Protein AF-A0A7Y7TQP8-F1 (afdb_monomer_lite)

pLDDT: mean 88.38, std 12.37, range [46.59, 98.69]

Sequence (215 aa):
MKIILKTTIILLFQLLSYQSFSQDKTTITTLDSSDVFYIGVDNPINVFVPYVDIKKVKIIVTGGTATPISYGKFNIIVSDGTEVIIKVTAKINGLDQGKGTFKFKIRKLPEPTATIKGKSGKDIVLTKTELLNTEGLNVAPINYNYTISSFTFSYTVSGAVKKVKNTGNKFNLNVIEAMNKLKAGQKVTFENIKAVGAKNTIKLLSPLVVKIVEK

Foldseek 3Di:
DVVVVVVVVVVVVVVVVVVVPPPQAKDKDWDPDRFEDAAPDWTKIAIDGPPADLVQKDKDKDQWDWDDPDRRIITTHHHDDFKMKIWIWGQDPNDIDTRDIGMHTYDYDDDKAKDWPNDGDAEAEDALVSNLPTFFIDIPPPVFAKWWQWWWKWWDDPNDIDIDIDGTGGDDPVNSVVSVRDDAQTKMKTAQTWIATPPRDIDGHDMYIYHHHHD

Structure (mmCIF, N/CA/C/O backbone):
data_AF-A0A7Y7TQP8-F1
#
_entry.id   AF-A0A7Y7TQP8-F1
#
loop_
_atom_site.group_PDB
_atom_site.id
_atom_site.type_symbol
_atom_site.label_atom_id
_atom_site.label_alt_id
_atom_site.label_comp_id
_atom_site.label_asym_id
_atom_site.label_entity_id
_atom_site.label_seq_id
_atom_site.pdbx_PDB_ins_code
_atom_site.Cartn_x
_atom_site.Cartn_y
_atom_site.Cartn_z
_atom_site.occupancy
_atom_site.B_iso_or_equiv
_atom_site.auth_seq_id
_atom_site.auth_comp_id
_atom_site.auth_asym_id
_atom_site.auth_atom_id
_atom_site.pdbx_PDB_model_num
ATOM 1 N N . MET A 1 1 ? 65.702 -19.979 -26.394 1.00 57.06 1 MET A N 1
ATOM 2 C CA . MET A 1 1 ? 64.638 -19.350 -27.216 1.00 57.06 1 MET A CA 1
ATOM 3 C C . MET A 1 1 ? 63.261 -20.018 -27.072 1.00 57.06 1 MET A C 1
ATOM 5 O O . MET A 1 1 ? 62.302 -19.311 -26.808 1.00 57.06 1 MET A O 1
ATOM 9 N N . LYS A 1 2 ? 63.135 -21.356 -27.155 1.00 55.62 2 LYS A N 1
ATOM 10 C CA . LYS A 1 2 ? 61.832 -22.064 -27.054 1.00 55.62 2 LYS A CA 1
ATOM 11 C C . LYS A 1 2 ? 61.084 -21.916 -25.712 1.00 55.62 2 LYS A C 1
ATOM 13 O O . LYS A 1 2 ? 59.861 -21.963 -25.707 1.00 55.62 2 LYS A O 1
ATOM 18 N N . ILE A 1 3 ? 61.793 -21.727 -24.595 1.00 58.34 3 ILE A N 1
ATOM 19 C CA . ILE A 1 3 ? 61.182 -21.590 -23.256 1.00 58.34 3 ILE A CA 1
ATOM 20 C C . ILE A 1 3 ? 60.494 -20.228 -23.097 1.00 58.34 3 ILE A C 1
ATOM 22 O O . ILE A 1 3 ? 59.344 -20.180 -22.685 1.00 58.34 3 ILE A O 1
ATOM 26 N N . ILE A 1 4 ? 61.150 -19.144 -23.526 1.00 63.25 4 ILE A N 1
ATOM 27 C CA . ILE A 1 4 ? 60.623 -17.772 -23.431 1.00 63.25 4 ILE A CA 1
ATOM 28 C C . ILE A 1 4 ? 59.324 -17.630 -24.241 1.00 63.25 4 ILE A C 1
ATOM 30 O O . ILE A 1 4 ? 58.355 -17.063 -23.753 1.00 63.25 4 ILE A O 1
ATOM 34 N N . LEU A 1 5 ? 59.258 -18.237 -25.432 1.00 59.66 5 LEU A N 1
ATOM 35 C CA . LEU A 1 5 ? 58.053 -18.222 -26.269 1.00 59.66 5 LEU A CA 1
ATOM 36 C C . LEU A 1 5 ? 56.857 -18.925 -25.597 1.00 59.66 5 LEU A C 1
ATOM 38 O O . LEU A 1 5 ? 55.723 -18.468 -25.715 1.00 59.66 5 LEU A O 1
ATOM 42 N N . LYS A 1 6 ? 57.107 -20.015 -24.860 1.00 59.28 6 LYS A N 1
ATOM 43 C CA . LYS A 1 6 ? 56.064 -20.789 -24.170 1.00 59.28 6 LYS A CA 1
ATOM 44 C C . LYS A 1 6 ? 55.478 -20.017 -22.984 1.00 59.28 6 LYS A C 1
ATOM 46 O O . LYS A 1 6 ? 54.264 -20.020 -22.804 1.00 59.28 6 LYS A O 1
ATOM 51 N N . THR A 1 7 ? 56.318 -19.323 -22.216 1.00 63.94 7 THR A N 1
ATOM 52 C CA . THR A 1 7 ? 55.876 -18.531 -21.058 1.00 63.94 7 THR A CA 1
ATOM 53 C C . THR A 1 7 ? 55.074 -17.301 -21.485 1.00 63.94 7 THR A C 1
ATOM 55 O O . THR A 1 7 ? 54.046 -17.009 -20.878 1.00 63.94 7 THR A O 1
ATOM 58 N N . THR A 1 8 ? 55.469 -16.631 -22.573 1.00 65.44 8 THR A N 1
ATOM 59 C CA . THR A 1 8 ? 54.728 -15.479 -23.115 1.00 65.44 8 THR A CA 1
ATOM 60 C C . THR A 1 8 ? 53.350 -15.879 -23.648 1.00 65.44 8 THR A C 1
ATOM 62 O O . THR A 1 8 ? 52.382 -15.161 -23.417 1.00 65.44 8 THR A O 1
ATOM 65 N N . ILE A 1 9 ? 53.224 -17.045 -24.296 1.00 70.12 9 ILE A N 1
ATOM 66 C CA . ILE A 1 9 ? 51.926 -17.559 -24.772 1.00 70.12 9 ILE A CA 1
ATOM 67 C C . ILE A 1 9 ? 50.993 -17.883 -23.596 1.00 70.12 9 ILE A C 1
ATOM 69 O O . ILE A 1 9 ? 49.814 -17.548 -23.655 1.00 70.12 9 ILE A O 1
ATOM 73 N N . ILE A 1 10 ? 51.507 -18.480 -22.514 1.00 68.56 10 ILE A N 1
ATOM 74 C CA . ILE A 1 10 ? 50.704 -18.800 -21.321 1.00 68.56 10 ILE A CA 1
ATOM 75 C C . ILE A 1 10 ? 50.231 -17.522 -20.614 1.00 68.56 10 ILE A C 1
ATOM 77 O O . ILE A 1 10 ? 49.055 -17.425 -20.269 1.00 68.56 10 ILE A O 1
ATOM 81 N N . LEU A 1 11 ? 51.104 -16.521 -20.453 1.00 64.38 11 LEU A N 1
ATOM 82 C CA . LEU A 1 11 ? 50.725 -15.227 -19.872 1.00 64.38 11 LEU A CA 1
ATOM 83 C C . LEU A 1 11 ? 49.696 -14.481 -20.731 1.00 64.38 11 LEU A C 1
ATOM 85 O O . LEU A 1 11 ? 48.759 -13.904 -20.187 1.00 64.38 11 LEU A O 1
ATOM 89 N N . LEU A 1 12 ? 49.823 -14.534 -22.060 1.00 63.50 12 LEU A N 1
ATOM 90 C CA . LEU A 1 12 ? 48.852 -13.932 -22.975 1.00 63.50 12 LEU A CA 1
ATOM 91 C C . LEU A 1 12 ? 47.488 -14.636 -22.890 1.00 63.50 12 LEU A C 1
ATOM 93 O O . LEU A 1 12 ? 46.452 -13.975 -22.881 1.00 63.50 12 LEU A O 1
ATOM 97 N N . PHE A 1 13 ? 47.483 -15.966 -22.762 1.00 66.25 13 PHE A N 1
ATOM 98 C CA . PHE A 1 13 ? 46.257 -16.747 -22.596 1.00 66.25 13 PHE A CA 1
ATOM 99 C C . PHE A 1 13 ? 45.572 -16.465 -21.252 1.00 66.25 13 PHE A C 1
ATOM 101 O O . PHE A 1 13 ? 44.348 -16.370 -21.204 1.00 66.25 13 PHE A O 1
ATOM 108 N N . GLN A 1 14 ? 46.345 -16.268 -20.176 1.00 61.03 14 GLN A N 1
ATOM 109 C CA . GLN A 1 14 ? 45.801 -15.842 -18.885 1.00 61.03 14 GLN A CA 1
ATOM 110 C C . GLN A 1 14 ? 45.266 -14.405 -18.924 1.00 61.03 14 GLN A C 1
ATOM 112 O O . GLN A 1 14 ? 44.217 -14.130 -18.350 1.00 61.03 14 GLN A O 1
ATOM 117 N N . LEU A 1 15 ? 45.914 -13.490 -19.651 1.00 57.59 15 LEU A N 1
ATOM 118 C CA . LEU A 1 15 ? 45.392 -12.132 -19.830 1.00 57.59 15 LEU A CA 1
ATOM 119 C C . LEU A 1 15 ? 44.068 -12.115 -20.617 1.00 57.59 15 LEU A C 1
ATOM 121 O O . LEU A 1 15 ? 43.151 -11.382 -20.248 1.00 57.59 15 LEU A O 1
ATOM 125 N N . LEU A 1 16 ? 43.940 -12.941 -21.665 1.00 55.78 16 LEU A N 1
ATOM 126 C CA . LEU A 1 16 ? 42.688 -13.097 -22.420 1.00 55.78 16 LEU A CA 1
ATOM 127 C C . LEU A 1 16 ? 41.570 -13.744 -21.582 1.00 55.78 16 LEU A C 1
ATOM 129 O O . LEU A 1 16 ? 40.406 -13.355 -21.706 1.00 55.78 16 LEU A O 1
ATOM 133 N N . SER A 1 17 ? 41.895 -14.709 -20.717 1.00 53.44 17 SER A N 1
ATOM 134 C CA . SER A 1 17 ? 40.897 -15.347 -19.851 1.00 53.44 17 SER A CA 1
ATOM 135 C C . SER A 1 17 ? 40.434 -14.438 -18.708 1.00 53.44 17 SER A C 1
ATOM 137 O O . SER A 1 17 ? 39.249 -14.457 -18.381 1.00 53.44 17 SER A O 1
ATOM 139 N N . TYR A 1 18 ? 41.301 -13.571 -18.168 1.00 57.56 18 TYR A N 1
ATOM 140 C CA . TYR A 1 18 ? 40.904 -12.541 -17.195 1.00 57.56 18 TYR A CA 1
ATOM 141 C C . TYR A 1 18 ? 39.870 -11.556 -17.768 1.00 57.56 18 TYR A C 1
ATOM 143 O O . TYR A 1 18 ? 38.914 -11.212 -17.075 1.00 57.56 18 TYR A O 1
ATOM 151 N N . GLN A 1 19 ? 39.999 -11.153 -19.039 1.00 49.25 19 GLN A N 1
ATOM 152 C CA . GLN A 1 19 ? 38.997 -10.302 -19.709 1.00 49.25 19 GLN A CA 1
ATOM 153 C C . GLN A 1 19 ? 37.640 -11.006 -19.860 1.00 49.25 19 GLN A C 1
ATOM 155 O O . GLN A 1 19 ? 36.601 -10.358 -19.839 1.00 49.25 19 GLN A O 1
ATOM 160 N N . SER A 1 20 ? 37.633 -12.339 -19.944 1.00 46.59 20 SER A N 1
ATOM 161 C CA . SER A 1 20 ? 36.402 -13.130 -20.072 1.00 46.59 20 SER A CA 1
ATOM 162 C C . SER A 1 20 ? 35.634 -13.285 -18.748 1.00 46.59 20 SER A C 1
ATOM 164 O O . SER A 1 20 ? 34.499 -13.760 -18.760 1.00 46.59 20 SER A O 1
ATOM 166 N N . PHE A 1 21 ? 36.231 -12.907 -17.607 1.00 48.34 21 PHE A N 1
ATOM 167 C CA . PHE A 1 21 ? 35.621 -13.033 -16.275 1.00 48.34 21 PHE A CA 1
ATOM 168 C C . PHE A 1 21 ? 34.957 -11.736 -15.766 1.00 48.34 21 PHE A C 1
ATOM 170 O O . PHE A 1 21 ? 34.292 -11.756 -14.730 1.00 48.34 21 PHE A O 1
ATOM 177 N N . SER A 1 22 ? 35.057 -10.619 -16.499 1.00 49.56 22 SER A N 1
ATOM 178 C CA . SER A 1 22 ? 34.120 -9.501 -16.329 1.00 49.56 22 SER A CA 1
ATOM 179 C C . SER A 1 22 ? 32.816 -9.887 -17.018 1.00 49.56 22 SER A C 1
ATOM 181 O O . SER A 1 22 ? 32.772 -10.067 -18.232 1.00 49.56 22 SER A O 1
ATOM 183 N N . GLN A 1 23 ? 31.747 -10.100 -16.254 1.00 53.47 23 GLN A N 1
ATOM 184 C CA . GLN A 1 23 ? 30.455 -10.447 -16.830 1.00 53.47 23 GLN A CA 1
ATOM 185 C C . GLN A 1 23 ? 29.871 -9.212 -17.538 1.00 53.47 23 GLN A C 1
ATOM 187 O O . GLN A 1 23 ? 29.149 -8.424 -16.931 1.00 53.47 23 GLN A O 1
ATOM 192 N N . ASP A 1 24 ? 30.172 -9.057 -18.830 1.00 64.75 24 ASP A N 1
ATOM 193 C CA . ASP A 1 24 ? 29.682 -7.991 -19.717 1.00 64.75 24 ASP A CA 1
ATOM 194 C C . ASP A 1 24 ? 28.198 -8.180 -20.056 1.00 64.75 24 ASP A C 1
ATOM 196 O O . ASP A 1 24 ? 27.783 -8.360 -21.204 1.00 64.75 24 ASP A O 1
ATOM 200 N N . LYS A 1 25 ? 27.361 -8.200 -19.023 1.00 83.06 25 LYS A N 1
ATOM 201 C CA . LYS A 1 25 ? 25.933 -8.442 -19.144 1.00 83.06 25 LYS A CA 1
ATOM 202 C C . LYS A 1 25 ? 25.184 -7.129 -18.988 1.00 83.06 25 LYS A C 1
ATOM 204 O O . LYS A 1 25 ? 25.308 -6.445 -17.979 1.00 83.06 25 LYS A O 1
ATOM 209 N N . THR A 1 26 ? 24.364 -6.806 -19.984 1.00 87.06 26 THR A N 1
ATOM 210 C CA . THR A 1 26 ? 23.349 -5.755 -19.870 1.00 87.06 26 THR A CA 1
ATOM 211 C C . THR A 1 26 ? 22.466 -6.025 -18.658 1.00 87.06 26 THR A C 1
ATOM 213 O O . THR A 1 26 ? 22.002 -7.153 -18.469 1.00 87.06 26 THR A O 1
ATOM 216 N N . THR A 1 27 ? 22.192 -4.998 -17.863 1.00 89.19 27 THR A N 1
ATOM 217 C CA . THR A 1 27 ? 21.320 -5.107 -16.693 1.00 89.19 27 THR A CA 1
ATOM 218 C C . THR A 1 27 ? 20.156 -4.135 -16.786 1.00 89.19 27 THR A C 1
ATOM 220 O O . THR A 1 27 ? 20.258 -3.044 -17.353 1.00 89.19 27 THR A O 1
ATOM 223 N N . ILE A 1 28 ? 19.024 -4.565 -16.235 1.00 87.69 28 ILE A N 1
ATOM 224 C CA . ILE A 1 28 ? 17.882 -3.705 -15.961 1.00 87.69 28 ILE A CA 1
ATOM 225 C C . ILE A 1 28 ? 17.646 -3.760 -14.458 1.00 87.69 28 ILE A C 1
ATOM 227 O O . ILE A 1 28 ? 17.417 -4.837 -13.913 1.00 87.69 28 ILE A O 1
ATOM 231 N N . THR A 1 29 ? 17.700 -2.605 -13.804 1.00 87.12 29 THR A N 1
ATOM 232 C CA . THR A 1 29 ? 17.426 -2.473 -12.372 1.00 87.12 29 THR A CA 1
ATOM 233 C C . THR A 1 29 ? 16.121 -1.717 -12.176 1.00 87.12 29 THR A C 1
ATOM 235 O O . THR A 1 29 ? 15.974 -0.584 -12.635 1.00 87.12 29 THR A O 1
ATOM 238 N N . THR A 1 30 ? 15.183 -2.339 -11.477 1.00 82.50 30 THR A N 1
ATOM 239 C CA . THR A 1 30 ? 13.883 -1.789 -11.064 1.00 82.50 30 THR A CA 1
ATOM 240 C C . THR A 1 30 ? 13.975 -1.172 -9.668 1.00 82.50 30 THR A C 1
ATOM 242 O O . THR A 1 30 ? 14.789 -1.628 -8.866 1.00 82.50 30 THR A O 1
ATOM 245 N N . LEU A 1 31 ? 13.117 -0.203 -9.335 1.00 69.88 31 LEU A N 1
ATOM 246 C CA . LEU A 1 31 ? 13.108 0.395 -7.992 1.00 69.88 31 LEU A CA 1
ATOM 247 C C . LEU A 1 31 ? 12.435 -0.497 -6.928 1.00 69.88 31 LEU A C 1
ATOM 249 O O . LEU A 1 31 ? 12.948 -0.597 -5.819 1.00 69.88 31 LEU A O 1
ATOM 253 N N . ASP A 1 32 ? 11.335 -1.176 -7.284 1.00 63.47 32 ASP A N 1
ATOM 254 C CA . ASP A 1 32 ? 10.440 -1.801 -6.292 1.00 63.47 32 ASP A CA 1
ATOM 255 C C . ASP A 1 32 ? 10.401 -3.342 -6.322 1.00 63.47 32 ASP A C 1
ATOM 257 O O . ASP A 1 32 ? 10.119 -3.973 -5.303 1.00 63.47 32 ASP A O 1
ATOM 261 N N . SER A 1 33 ? 10.643 -3.984 -7.475 1.00 66.00 33 SER A N 1
ATOM 262 C CA . SER A 1 33 ? 10.610 -5.451 -7.605 1.00 66.00 33 SER A CA 1
ATOM 263 C C . SER A 1 33 ? 11.384 -5.940 -8.825 1.00 66.00 33 SER A C 1
ATOM 265 O O . SER A 1 33 ? 11.132 -5.470 -9.929 1.00 66.00 33 SER A O 1
ATOM 267 N N . SER A 1 34 ? 12.268 -6.925 -8.633 1.00 70.44 34 SER A N 1
ATOM 268 C CA . SER A 1 34 ? 13.244 -7.369 -9.639 1.00 70.44 34 SER A CA 1
ATOM 269 C C . SER A 1 34 ? 12.651 -7.947 -10.924 1.00 70.44 34 SER A C 1
ATOM 271 O O . SER A 1 34 ? 13.344 -7.954 -11.934 1.00 70.44 34 SER A O 1
ATOM 273 N N . ASP A 1 35 ? 11.390 -8.400 -10.922 1.00 84.81 35 ASP A N 1
ATOM 274 C CA . ASP A 1 35 ? 10.815 -9.162 -12.045 1.00 84.81 35 ASP A CA 1
ATOM 275 C C . ASP A 1 35 ? 9.326 -8.860 -12.312 1.00 84.81 35 ASP A C 1
ATOM 277 O O . ASP A 1 35 ? 8.642 -9.636 -12.992 1.00 84.81 35 ASP A O 1
ATOM 281 N N . VAL A 1 36 ? 8.785 -7.767 -11.754 1.00 89.94 36 VAL A N 1
ATOM 282 C CA . VAL A 1 36 ? 7.350 -7.443 -11.826 1.00 89.94 36 VAL A CA 1
ATOM 283 C C . VAL A 1 36 ? 7.108 -5.971 -12.149 1.00 89.94 36 VAL A C 1
ATOM 285 O O . VAL A 1 36 ? 7.654 -5.092 -11.490 1.00 89.94 36 VAL A O 1
ATOM 288 N N . PHE A 1 37 ? 6.199 -5.719 -13.091 1.00 91.50 37 PHE A N 1
ATOM 289 C CA . PHE A 1 37 ? 5.570 -4.416 -13.292 1.00 91.50 37 PHE A CA 1
ATOM 290 C C . PHE A 1 37 ? 4.127 -4.421 -12.795 1.00 91.50 37 PHE A C 1
ATOM 292 O O . PHE A 1 37 ? 3.378 -5.381 -13.004 1.00 91.50 37 PHE A O 1
ATOM 299 N N . TYR A 1 38 ? 3.739 -3.329 -12.144 1.00 89.62 38 TYR A N 1
ATOM 300 C CA . TYR A 1 38 ? 2.412 -3.136 -11.589 1.00 89.62 38 TYR A CA 1
ATOM 301 C C . TYR A 1 38 ? 1.530 -2.307 -12.520 1.00 89.62 38 TYR A C 1
ATOM 303 O O . TYR A 1 38 ? 1.920 -1.246 -13.008 1.00 89.62 38 TYR A O 1
ATOM 311 N N . ILE A 1 39 ? 0.310 -2.795 -12.735 1.00 88.81 39 ILE A N 1
ATOM 312 C CA . ILE A 1 39 ? -0.715 -2.104 -13.523 1.00 88.81 39 ILE A CA 1
ATOM 313 C C . ILE A 1 39 ? -1.144 -0.812 -12.824 1.00 88.81 39 ILE A C 1
ATOM 315 O O . ILE A 1 39 ? -1.424 -0.807 -11.624 1.00 88.81 39 ILE A O 1
ATOM 319 N N . GLY A 1 40 ? -1.268 0.266 -13.603 1.00 78.94 40 GLY A N 1
ATOM 320 C CA . GLY A 1 40 ? -1.864 1.532 -13.160 1.00 78.94 40 GLY A CA 1
ATOM 321 C C . GLY A 1 40 ? -0.940 2.459 -12.364 1.00 78.94 40 GLY A C 1
ATOM 322 O O . GLY A 1 40 ? -1.389 3.520 -11.924 1.00 78.94 40 GLY A O 1
ATOM 323 N N . VAL A 1 41 ? 0.333 2.093 -12.204 1.00 83.50 41 VAL A N 1
ATOM 324 C CA . VAL A 1 41 ? 1.370 2.907 -11.554 1.00 83.50 41 VAL A CA 1
ATOM 325 C C . VAL A 1 41 ? 2.613 3.004 -12.436 1.00 83.50 41 VAL A C 1
ATOM 327 O O . VAL A 1 41 ? 2.774 2.236 -13.385 1.00 83.50 41 VAL A O 1
ATOM 330 N N . ASP A 1 42 ? 3.474 3.969 -12.127 1.00 88.44 42 ASP A N 1
ATOM 331 C CA . ASP A 1 42 ? 4.769 4.124 -12.783 1.00 88.44 42 ASP A CA 1
ATOM 332 C C . ASP A 1 42 ? 5.714 2.999 -12.344 1.00 88.44 42 ASP A C 1
ATOM 334 O O . ASP A 1 42 ? 5.817 2.703 -11.154 1.00 88.44 42 ASP A O 1
ATOM 338 N N . ASN A 1 43 ? 6.415 2.384 -13.298 1.00 91.38 43 ASN A N 1
ATOM 339 C CA . ASN A 1 43 ? 7.418 1.354 -13.040 1.00 91.38 43 ASN A CA 1
ATOM 340 C C . ASN A 1 43 ? 8.783 1.828 -13.570 1.00 91.38 43 ASN A C 1
ATOM 342 O O . ASN A 1 43 ? 9.147 1.515 -14.712 1.00 91.38 43 ASN A O 1
ATOM 346 N N . PRO A 1 44 ? 9.542 2.616 -12.788 1.00 92.56 44 PRO A N 1
ATOM 347 C CA . PRO A 1 44 ? 10.829 3.138 -13.225 1.00 92.56 44 PRO A CA 1
ATOM 348 C C . PRO A 1 44 ? 11.887 2.030 -13.305 1.00 92.56 44 PRO A C 1
ATOM 350 O O . PRO A 1 44 ? 12.069 1.237 -12.375 1.00 92.56 44 PRO A O 1
ATOM 353 N N . ILE A 1 45 ? 12.632 2.024 -14.408 1.00 94.50 45 ILE A N 1
ATOM 354 C CA . ILE A 1 45 ? 13.762 1.131 -14.656 1.00 94.50 45 ILE A CA 1
ATOM 355 C C . ILE A 1 45 ? 15.020 1.918 -15.020 1.00 94.50 45 ILE A C 1
ATOM 357 O O . ILE A 1 45 ? 14.954 2.975 -15.652 1.00 94.50 45 ILE A O 1
ATOM 361 N N . ASN A 1 46 ? 16.174 1.356 -14.673 1.00 93.56 46 ASN A N 1
ATOM 362 C CA . ASN A 1 46 ? 17.486 1.798 -15.129 1.00 93.56 46 ASN A CA 1
ATOM 363 C C . ASN A 1 46 ? 18.084 0.711 -16.021 1.00 93.56 46 ASN A C 1
ATOM 365 O O . ASN A 1 46 ? 18.164 -0.442 -15.609 1.00 93.56 46 ASN A O 1
ATOM 369 N N . VAL A 1 47 ? 18.511 1.078 -17.221 1.00 93.81 47 VAL A N 1
ATOM 370 C CA . VAL A 1 47 ? 19.140 0.183 -18.191 1.00 93.81 47 VAL A CA 1
ATOM 371 C C . VAL A 1 47 ? 20.621 0.517 -18.257 1.00 93.81 47 VAL A C 1
ATOM 373 O O . VAL A 1 47 ? 20.989 1.662 -18.520 1.00 93.81 47 VAL A O 1
ATOM 376 N N . PHE A 1 48 ? 21.470 -0.485 -18.058 1.00 91.69 48 PHE A N 1
ATOM 377 C CA . PHE A 1 48 ? 22.916 -0.346 -18.155 1.00 91.69 48 PHE A CA 1
ATOM 378 C C . PHE A 1 48 ? 23.476 -1.336 -19.174 1.00 91.69 48 PHE A C 1
ATOM 380 O O . PHE A 1 48 ? 23.199 -2.534 -19.115 1.00 91.69 48 PHE A O 1
ATOM 387 N N . VAL A 1 49 ? 24.265 -0.820 -20.115 1.00 92.56 49 VAL A N 1
ATOM 388 C CA . VAL A 1 49 ? 24.961 -1.605 -21.138 1.00 92.56 49 VAL A CA 1
ATOM 389 C C . VAL A 1 49 ? 26.459 -1.312 -21.000 1.00 92.56 49 VAL A C 1
ATOM 391 O O . VAL A 1 49 ? 26.858 -0.171 -21.246 1.00 92.56 49 VAL A O 1
ATOM 394 N N . PRO A 1 50 ? 27.290 -2.295 -20.611 1.00 90.25 50 PRO A N 1
ATOM 395 C CA . PRO A 1 50 ? 28.736 -2.108 -20.500 1.00 90.25 50 PRO A CA 1
ATOM 396 C C . PRO A 1 50 ? 29.365 -1.587 -21.800 1.00 90.25 50 PRO A C 1
ATOM 398 O O . PRO A 1 50 ? 28.970 -1.991 -22.894 1.00 90.25 50 PRO A O 1
ATOM 401 N N . TYR A 1 51 ? 30.350 -0.691 -21.674 1.00 88.81 51 TYR A N 1
ATOM 402 C CA . TYR A 1 51 ? 31.158 -0.139 -22.780 1.00 88.81 51 TYR A CA 1
ATOM 403 C C . TYR A 1 51 ? 30.384 0.572 -23.903 1.00 88.81 51 TYR A C 1
ATOM 405 O O . TYR A 1 51 ? 30.926 0.826 -24.980 1.00 88.81 51 TYR A O 1
ATOM 413 N N . VAL A 1 52 ? 29.122 0.931 -23.665 1.00 90.12 52 VAL A N 1
ATOM 414 C CA . VAL A 1 52 ? 28.286 1.673 -24.609 1.00 90.12 52 VAL A CA 1
ATOM 415 C C . VAL A 1 52 ? 27.872 2.992 -23.970 1.00 90.12 52 VAL A C 1
ATOM 417 O O . VAL A 1 52 ? 27.373 3.023 -22.849 1.00 90.12 52 VAL A O 1
ATOM 420 N N . ASP A 1 53 ? 28.038 4.092 -24.707 1.00 92.06 53 ASP A N 1
ATOM 421 C CA . ASP A 1 53 ? 27.459 5.378 -24.313 1.00 92.06 53 ASP A CA 1
ATOM 422 C C . ASP A 1 53 ? 25.938 5.234 -24.189 1.00 92.06 53 ASP A C 1
ATOM 424 O O . ASP A 1 53 ? 25.252 4.865 -25.147 1.00 92.06 53 ASP A O 1
ATOM 428 N N . ILE A 1 54 ? 25.406 5.563 -23.014 1.00 91.38 54 ILE A N 1
ATOM 429 C CA . ILE A 1 54 ? 23.990 5.434 -22.687 1.00 91.38 54 ILE A CA 1
ATOM 430 C C . ILE A 1 54 ? 23.070 6.181 -23.665 1.00 91.38 54 ILE A C 1
ATOM 432 O O . ILE A 1 54 ? 21.938 5.760 -23.890 1.00 91.38 54 ILE A O 1
ATOM 436 N N . LYS A 1 55 ? 23.558 7.240 -24.327 1.00 91.56 55 LYS A N 1
ATOM 437 C CA . LYS A 1 55 ? 22.812 7.976 -25.367 1.00 91.56 55 LYS A CA 1
ATOM 438 C C . LYS A 1 55 ? 22.536 7.141 -26.618 1.00 91.56 55 LYS A C 1
ATOM 440 O O . LYS A 1 55 ? 21.635 7.458 -27.391 1.00 91.56 55 LYS A O 1
ATOM 445 N N . LYS A 1 56 ? 23.327 6.090 -26.838 1.00 92.19 56 LYS A N 1
ATOM 446 C CA . LYS A 1 56 ? 23.199 5.159 -27.966 1.00 92.19 56 LYS A CA 1
ATOM 447 C C . LYS A 1 56 ? 22.356 3.936 -27.617 1.00 92.19 56 LYS A C 1
ATOM 449 O O . LYS A 1 56 ? 22.110 3.120 -28.505 1.00 92.19 56 LYS A O 1
ATOM 454 N N . VAL A 1 57 ? 21.929 3.803 -26.361 1.00 92.81 57 VAL A N 1
ATOM 455 C CA . VAL A 1 57 ? 21.073 2.714 -25.891 1.00 92.81 57 VAL A CA 1
ATOM 456 C C . VAL A 1 57 ? 19.613 3.072 -26.133 1.00 92.81 57 VAL A C 1
ATOM 458 O O . VAL A 1 57 ? 19.152 4.167 -25.814 1.00 92.81 57 VAL A O 1
ATOM 461 N N . LYS A 1 58 ? 18.871 2.119 -26.687 1.00 92.75 58 LYS A N 1
ATOM 462 C CA . LYS A 1 58 ? 17.428 2.197 -26.898 1.00 92.75 58 LYS A CA 1
ATOM 463 C C . LYS A 1 58 ? 16.767 0.933 -26.380 1.00 92.75 58 LYS A C 1
ATOM 465 O O . LYS A 1 58 ? 17.368 -0.143 -26.410 1.00 92.75 58 LYS A O 1
ATOM 470 N N . ILE A 1 59 ? 15.512 1.064 -25.971 1.00 95.56 59 ILE A N 1
ATOM 471 C CA . ILE A 1 59 ? 14.671 -0.073 -25.616 1.00 95.56 59 ILE A CA 1
ATOM 472 C C . ILE A 1 59 ? 13.472 -0.168 -26.548 1.00 95.56 59 ILE A C 1
ATOM 474 O O . ILE A 1 59 ? 12.922 0.842 -26.982 1.00 95.56 59 ILE A O 1
ATOM 478 N N . ILE A 1 60 ? 13.071 -1.400 -26.829 1.00 95.50 60 ILE A N 1
ATOM 479 C CA . ILE A 1 60 ? 11.817 -1.730 -27.494 1.00 95.50 60 ILE A CA 1
ATOM 480 C C . ILE A 1 60 ? 11.006 -2.534 -26.488 1.00 95.50 60 ILE A C 1
ATOM 482 O O . ILE A 1 60 ? 11.493 -3.535 -25.957 1.00 95.50 60 ILE A O 1
ATOM 486 N N . VAL A 1 61 ? 9.786 -2.082 -26.218 1.00 96.69 61 VAL A N 1
ATOM 487 C CA . VAL A 1 61 ? 8.903 -2.682 -25.217 1.00 96.69 61 VAL A CA 1
ATOM 488 C C . VAL A 1 61 ? 7.696 -3.297 -25.908 1.00 96.69 61 VAL A C 1
ATOM 490 O O . VAL A 1 61 ? 7.116 -2.709 -26.817 1.00 96.69 61 VAL A O 1
ATOM 493 N N . THR A 1 62 ? 7.338 -4.509 -25.497 1.00 96.88 62 THR A N 1
ATOM 494 C CA . THR A 1 62 ? 6.154 -5.240 -25.958 1.00 96.88 62 THR A CA 1
ATOM 495 C C . THR A 1 62 ? 5.331 -5.650 -24.742 1.00 96.88 62 THR A C 1
ATOM 497 O O . THR A 1 62 ? 5.905 -6.114 -23.760 1.00 96.88 62 THR A O 1
ATOM 500 N N . GLY A 1 63 ? 4.007 -5.480 -24.799 1.00 93.81 63 GLY A N 1
ATOM 501 C CA . GLY A 1 63 ? 3.117 -5.679 -23.642 1.00 93.81 63 GLY A CA 1
ATOM 502 C C . GLY A 1 63 ? 3.011 -4.460 -22.715 1.00 93.81 63 GLY A C 1
ATOM 503 O O . GLY A 1 63 ? 2.475 -4.558 -21.619 1.00 93.81 63 GLY A O 1
ATOM 504 N N . GLY A 1 64 ? 3.532 -3.308 -23.141 1.00 94.38 64 GLY A N 1
ATOM 505 C CA . GLY A 1 64 ? 3.471 -2.044 -22.414 1.00 94.38 64 GLY A CA 1
ATOM 506 C C . GLY A 1 64 ? 4.080 -0.912 -23.234 1.00 94.38 64 GLY A C 1
ATOM 507 O O . GLY A 1 64 ? 4.489 -1.113 -24.381 1.00 94.38 64 GLY A O 1
ATOM 508 N N . THR A 1 65 ? 4.173 0.270 -22.638 1.00 95.00 65 THR A N 1
ATOM 509 C CA . THR A 1 65 ? 4.853 1.429 -23.226 1.00 95.00 65 THR A CA 1
ATOM 510 C C . THR A 1 65 ? 6.013 1.873 -22.346 1.00 95.00 65 THR A C 1
ATOM 512 O O . THR A 1 65 ? 6.041 1.608 -21.144 1.00 95.00 65 THR A O 1
ATOM 515 N N . ALA A 1 66 ? 6.996 2.531 -22.957 1.00 95.25 66 ALA A N 1
ATOM 516 C CA . ALA A 1 66 ? 8.121 3.122 -22.250 1.00 95.25 66 ALA A CA 1
ATOM 517 C C . ALA A 1 66 ? 8.188 4.619 -22.519 1.00 95.25 66 ALA A C 1
ATOM 519 O O . ALA A 1 66 ? 8.228 5.042 -23.675 1.00 95.25 66 ALA A O 1
ATOM 520 N N . THR A 1 67 ? 8.290 5.400 -21.450 1.00 93.81 67 THR A N 1
ATOM 521 C CA . THR A 1 67 ? 8.522 6.843 -21.520 1.00 93.81 67 THR A CA 1
ATOM 522 C C . THR A 1 67 ? 9.920 7.146 -20.981 1.00 93.81 67 THR A C 1
ATOM 524 O O . THR A 1 67 ? 10.234 6.731 -19.863 1.00 93.81 67 THR A O 1
ATOM 527 N N . PRO A 1 68 ? 10.792 7.841 -21.731 1.00 91.62 68 PRO A N 1
ATOM 528 C CA . PRO A 1 68 ? 12.105 8.224 -21.225 1.00 91.62 68 PRO A CA 1
ATOM 529 C C . PRO A 1 68 ? 11.962 9.239 -20.083 1.00 91.62 68 PRO A C 1
ATOM 531 O O . PRO A 1 68 ? 11.244 10.227 -20.211 1.00 91.62 68 PRO A O 1
ATOM 534 N N . ILE A 1 69 ? 12.664 8.994 -18.976 1.00 92.62 69 ILE A N 1
ATOM 535 C CA . ILE A 1 69 ? 12.783 9.937 -17.851 1.00 92.62 69 ILE A CA 1
ATOM 536 C C . ILE A 1 69 ? 14.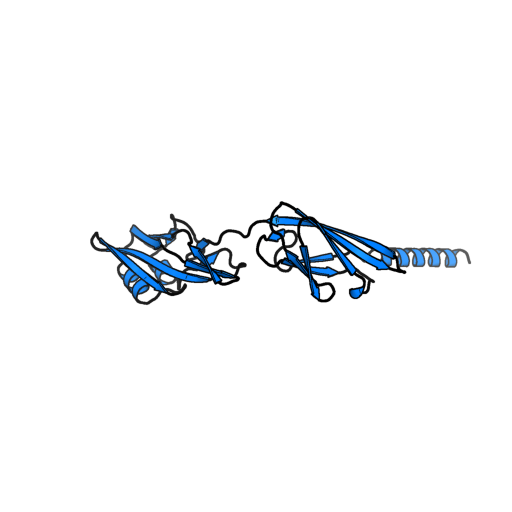078 10.738 -18.016 1.00 92.62 69 ILE A C 1
ATOM 538 O O . ILE A 1 69 ? 14.093 11.963 -17.957 1.00 92.62 69 ILE A O 1
ATOM 542 N N . SER A 1 70 ? 15.180 10.025 -18.239 1.00 91.81 70 SER A N 1
ATOM 543 C CA . SER A 1 70 ? 16.503 10.570 -18.540 1.00 91.81 70 SER A CA 1
ATOM 544 C C . SER A 1 70 ? 17.341 9.496 -19.238 1.00 91.81 70 SER A C 1
ATOM 546 O O . SER A 1 70 ? 16.857 8.394 -19.497 1.00 91.81 70 SER A O 1
ATOM 548 N N . TYR A 1 71 ? 18.594 9.789 -19.592 1.00 88.81 71 TYR A N 1
ATOM 549 C CA . TYR A 1 71 ? 19.438 8.805 -20.271 1.00 88.81 71 TYR A CA 1
ATOM 550 C C . TYR A 1 71 ? 19.575 7.513 -19.455 1.00 88.81 71 TYR A C 1
ATOM 552 O O . TYR A 1 71 ? 20.008 7.535 -18.305 1.00 88.81 71 TYR A O 1
ATOM 560 N N . GLY A 1 72 ? 19.186 6.389 -20.061 1.00 88.38 72 GLY A N 1
ATOM 561 C CA . GLY A 1 72 ? 19.203 5.077 -19.413 1.00 88.38 72 GLY A CA 1
ATOM 562 C C . GLY A 1 72 ? 18.085 4.840 -18.404 1.00 88.38 72 GLY A C 1
ATOM 563 O O . GLY A 1 72 ? 17.996 3.737 -17.875 1.00 88.38 72 GLY A O 1
ATOM 564 N N . LYS A 1 73 ? 17.218 5.827 -18.149 1.00 93.94 73 LYS A N 1
ATOM 565 C CA . LYS A 1 73 ? 16.084 5.708 -17.231 1.00 93.94 73 LYS A CA 1
ATOM 566 C C . LYS A 1 73 ? 14.772 5.803 -17.986 1.00 93.94 73 LYS A C 1
ATOM 568 O O . LYS A 1 73 ? 14.512 6.785 -18.683 1.00 93.94 73 LYS A O 1
ATOM 573 N N . PHE A 1 74 ? 13.921 4.808 -17.799 1.00 94.69 74 PHE A N 1
ATOM 574 C CA . PHE A 1 74 ? 12.630 4.723 -18.470 1.00 94.69 74 PHE A CA 1
ATOM 575 C C . PHE A 1 74 ? 11.541 4.435 -17.448 1.00 94.69 74 PHE A C 1
ATOM 577 O O . PHE A 1 74 ? 11.773 3.725 -16.475 1.00 94.69 74 PHE A O 1
ATOM 584 N N . ASN A 1 75 ? 10.354 4.972 -17.679 1.00 94.75 75 ASN A N 1
ATOM 585 C CA . ASN A 1 75 ? 9.151 4.578 -16.972 1.00 94.75 75 ASN A CA 1
ATOM 586 C C . ASN A 1 75 ? 8.377 3.582 -17.835 1.00 94.75 75 ASN A C 1
ATOM 588 O O . ASN A 1 75 ? 8.059 3.908 -18.981 1.00 94.75 75 ASN A O 1
ATOM 592 N N . ILE A 1 76 ? 8.084 2.397 -17.303 1.00 95.12 76 ILE A N 1
ATOM 593 C CA . ILE A 1 76 ? 7.269 1.393 -17.987 1.00 95.12 76 ILE A CA 1
ATOM 594 C C . ILE A 1 76 ? 5.819 1.507 -17.514 1.00 95.12 76 ILE A C 1
ATOM 596 O O . ILE A 1 76 ? 5.530 1.403 -16.321 1.00 95.12 76 ILE A O 1
ATOM 600 N N . ILE A 1 77 ? 4.902 1.692 -18.462 1.00 93.19 77 ILE A N 1
ATOM 601 C CA . ILE A 1 77 ? 3.460 1.711 -18.207 1.00 93.19 77 ILE A CA 1
ATOM 602 C C . ILE A 1 77 ? 2.837 0.445 -18.785 1.00 93.19 77 ILE A C 1
ATOM 604 O O . ILE A 1 77 ? 3.037 0.113 -19.956 1.00 93.19 77 ILE A O 1
ATOM 608 N N . VAL A 1 78 ? 2.055 -0.246 -17.957 1.00 93.25 78 VAL A N 1
ATOM 609 C CA . VAL A 1 78 ? 1.313 -1.456 -18.328 1.00 93.25 78 VAL A CA 1
ATOM 610 C C . VAL A 1 78 ? -0.161 -1.296 -17.965 1.00 93.25 78 VAL A C 1
ATOM 612 O O . VAL A 1 78 ? -0.499 -0.818 -16.878 1.00 93.25 78 VAL A O 1
ATOM 615 N N . SER A 1 79 ? -1.039 -1.679 -18.889 1.00 88.50 79 SER A N 1
ATOM 616 C CA . SER A 1 79 ? -2.498 -1.616 -18.738 1.00 88.50 79 SER A CA 1
ATOM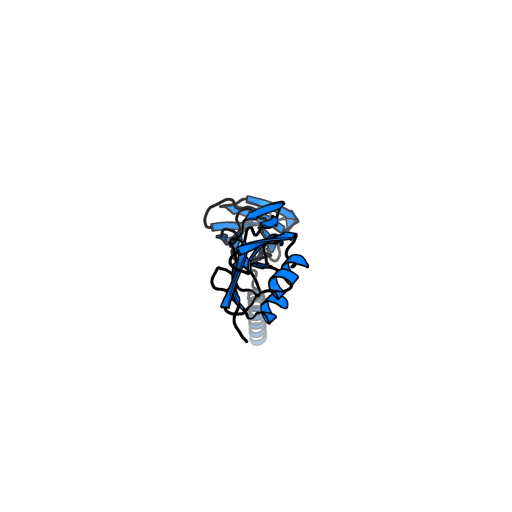 617 C C . SER A 1 79 ? -3.112 -2.961 -18.356 1.00 88.50 79 SER A C 1
ATOM 619 O O . SER A 1 79 ? -4.066 -3.010 -17.582 1.00 88.50 79 SER A O 1
ATOM 621 N N . ASP A 1 80 ? -2.577 -4.045 -18.907 1.00 90.25 80 ASP A N 1
ATOM 622 C CA . ASP A 1 80 ? -3.162 -5.382 -18.905 1.00 90.25 80 ASP A CA 1
ATOM 623 C C . ASP A 1 80 ? -2.123 -6.438 -19.332 1.00 90.25 80 ASP A C 1
ATOM 625 O O . ASP A 1 80 ? -0.949 -6.133 -19.519 1.00 90.25 80 ASP A O 1
ATOM 629 N N . GLY A 1 81 ? -2.545 -7.701 -19.444 1.00 91.88 81 GLY A N 1
ATOM 630 C CA . GLY A 1 81 ? -1.676 -8.819 -19.819 1.00 91.88 81 GLY A CA 1
ATOM 631 C C . GLY A 1 81 ? -0.921 -9.455 -18.647 1.00 91.88 81 GLY A C 1
ATOM 632 O O . GLY A 1 81 ? -1.205 -9.204 -17.475 1.00 91.88 81 GLY A O 1
ATOM 633 N N . THR A 1 82 ? 0.019 -10.345 -18.973 1.00 93.50 82 THR A N 1
ATOM 634 C CA . THR A 1 82 ? 0.761 -11.162 -17.992 1.00 93.50 82 THR A CA 1
ATOM 635 C C . THR A 1 82 ? 2.276 -10.991 -18.059 1.00 93.50 82 THR A C 1
ATOM 637 O O . THR A 1 82 ? 2.959 -11.334 -17.094 1.00 93.50 82 THR A O 1
ATOM 640 N N . GLU A 1 83 ? 2.813 -10.480 -19.168 1.00 95.38 83 GLU A N 1
ATOM 641 C CA . GLU A 1 83 ? 4.253 -10.334 -19.404 1.00 95.38 83 GLU A CA 1
ATOM 642 C C . GLU A 1 83 ? 4.553 -9.066 -20.217 1.00 95.38 83 GLU A C 1
ATOM 644 O O . GLU A 1 83 ? 3.847 -8.755 -21.175 1.00 95.38 83 GLU A O 1
ATOM 649 N N . VAL A 1 84 ? 5.636 -8.377 -19.852 1.00 96.25 84 VAL A N 1
ATOM 650 C CA . VAL A 1 84 ? 6.307 -7.360 -20.667 1.00 96.25 84 VAL A CA 1
ATOM 651 C C . VAL A 1 84 ? 7.648 -7.903 -21.121 1.00 96.25 84 VAL A C 1
ATOM 653 O O . VAL A 1 84 ? 8.421 -8.432 -20.319 1.00 96.25 84 VAL A O 1
ATOM 656 N N . ILE A 1 85 ? 7.958 -7.706 -22.398 1.00 96.31 85 ILE A N 1
ATOM 657 C CA . ILE A 1 85 ? 9.266 -8.023 -22.965 1.00 96.31 85 ILE A CA 1
ATOM 658 C C . ILE A 1 85 ? 9.981 -6.716 -23.293 1.00 96.31 85 ILE A C 1
ATOM 660 O O . ILE A 1 85 ? 9.470 -5.897 -24.058 1.00 96.31 85 ILE A O 1
ATOM 664 N N . ILE A 1 86 ? 11.181 -6.542 -22.743 1.00 96.62 86 ILE A N 1
ATOM 665 C CA . ILE A 1 86 ? 12.065 -5.412 -23.029 1.00 96.62 86 ILE A CA 1
ATOM 666 C C . ILE A 1 86 ? 13.266 -5.923 -23.818 1.00 96.62 86 ILE A C 1
ATOM 668 O O . ILE A 1 86 ? 14.079 -6.699 -23.312 1.00 96.62 86 ILE A O 1
ATOM 672 N N . LYS A 1 87 ? 13.395 -5.467 -25.063 1.00 96.19 87 LYS A N 1
ATOM 673 C CA . LYS A 1 87 ? 14.585 -5.685 -25.889 1.00 96.19 87 LYS A CA 1
ATOM 674 C C . LYS A 1 87 ? 15.480 -4.460 -25.795 1.00 96.19 87 LYS A C 1
ATOM 676 O O . LYS A 1 87 ? 15.035 -3.350 -26.080 1.00 96.19 87 LYS A O 1
ATOM 681 N N . VAL A 1 88 ? 16.737 -4.662 -25.417 1.00 95.75 88 VAL A N 1
ATOM 682 C CA . VAL A 1 88 ? 17.739 -3.593 -25.350 1.00 95.75 88 VAL A CA 1
ATOM 683 C C . VAL A 1 88 ? 18.582 -3.636 -26.616 1.00 95.75 88 VAL A C 1
ATOM 685 O O . VAL A 1 88 ? 19.083 -4.692 -27.004 1.00 95.75 88 VAL A O 1
ATOM 688 N N . THR A 1 89 ? 18.748 -2.485 -27.254 1.00 93.62 89 THR A N 1
ATOM 689 C CA . THR A 1 89 ? 19.563 -2.307 -28.460 1.00 93.62 89 THR A CA 1
ATOM 690 C C . THR A 1 89 ? 20.542 -1.161 -28.261 1.00 93.62 89 THR A C 1
ATOM 692 O O . THR A 1 89 ? 20.249 -0.212 -27.534 1.00 93.62 89 THR A O 1
ATOM 695 N N . ALA A 1 90 ? 21.699 -1.234 -28.907 1.00 93.06 90 ALA A N 1
ATOM 696 C CA . ALA A 1 90 ? 22.682 -0.162 -28.909 1.00 93.06 90 ALA A CA 1
ATOM 697 C C . ALA A 1 90 ? 23.185 0.108 -30.323 1.00 93.06 90 ALA A C 1
ATOM 699 O O . ALA A 1 90 ? 23.515 -0.833 -31.047 1.00 93.06 90 ALA A O 1
ATOM 700 N N . LYS A 1 91 ? 23.312 1.386 -30.687 1.00 91.00 91 LYS A N 1
ATOM 701 C CA . LYS A 1 91 ? 23.924 1.778 -31.959 1.00 91.00 91 LYS A CA 1
ATOM 702 C C . LYS A 1 91 ? 25.449 1.755 -31.849 1.00 91.00 91 LYS A C 1
ATOM 704 O O . LYS A 1 91 ? 26.036 2.589 -31.158 1.00 91.00 91 LYS A O 1
ATOM 709 N N . ILE A 1 92 ? 26.095 0.832 -32.557 1.00 86.94 92 ILE A N 1
ATOM 710 C CA . ILE A 1 92 ? 27.554 0.668 -32.600 1.00 86.94 92 ILE A CA 1
ATOM 711 C C . ILE A 1 92 ? 27.978 0.651 -34.066 1.00 86.94 92 ILE A C 1
ATOM 713 O O . ILE A 1 92 ? 27.443 -0.115 -34.861 1.00 86.94 92 ILE A O 1
ATOM 717 N N . ASN A 1 93 ? 28.919 1.525 -34.432 1.00 87.38 93 ASN A N 1
ATOM 718 C CA . ASN A 1 93 ? 29.401 1.675 -35.812 1.00 87.38 93 ASN A CA 1
ATOM 719 C C . ASN A 1 93 ? 28.263 1.903 -36.829 1.00 87.38 93 ASN A C 1
ATOM 721 O O . ASN A 1 93 ? 28.282 1.376 -37.933 1.00 87.38 93 ASN A O 1
ATOM 725 N N . GLY A 1 94 ? 27.235 2.662 -36.429 1.00 85.88 94 GLY A N 1
ATOM 726 C CA . GLY A 1 94 ? 26.076 2.984 -37.269 1.00 85.88 94 GLY A CA 1
ATOM 727 C C . GLY A 1 94 ? 24.981 1.912 -37.315 1.00 85.88 94 GLY A C 1
ATOM 728 O O . GLY A 1 94 ? 23.867 2.233 -37.724 1.00 85.88 94 GLY A O 1
ATOM 729 N N . LEU A 1 95 ? 25.248 0.698 -36.827 1.00 89.31 95 LEU A N 1
ATOM 730 C CA . LEU A 1 95 ? 24.313 -0.428 -36.831 1.00 89.31 95 LEU A CA 1
ATOM 731 C C . LEU A 1 95 ? 23.683 -0.639 -35.452 1.00 89.31 95 LEU A C 1
ATOM 733 O O . LEU A 1 95 ? 24.352 -0.506 -34.425 1.00 89.31 95 LEU A O 1
ATOM 737 N N . ASP A 1 96 ? 22.402 -1.002 -35.426 1.00 89.50 96 ASP A N 1
ATOM 738 C CA . ASP A 1 96 ? 21.724 -1.389 -34.191 1.00 89.50 96 ASP A CA 1
ATOM 739 C C . ASP A 1 96 ? 22.078 -2.841 -33.846 1.00 89.50 96 ASP A C 1
ATOM 741 O O . ASP A 1 96 ? 21.815 -3.771 -34.607 1.00 89.50 96 ASP A O 1
ATOM 745 N N . GLN A 1 97 ? 22.686 -3.039 -32.679 1.00 92.50 97 GLN A N 1
ATOM 746 C CA . GLN A 1 97 ? 23.036 -4.355 -32.155 1.00 92.50 97 GLN A CA 1
ATOM 747 C C . GLN A 1 97 ? 22.150 -4.701 -30.960 1.00 92.50 97 GLN A C 1
ATOM 749 O O . GLN A 1 97 ? 21.988 -3.890 -30.045 1.00 92.50 97 GLN A O 1
ATOM 754 N N . GLY A 1 98 ? 21.618 -5.924 -30.929 1.00 92.44 98 GLY A N 1
ATOM 755 C CA . GLY A 1 98 ? 20.904 -6.450 -29.766 1.00 92.44 98 GLY A CA 1
ATOM 756 C C . GLY A 1 98 ? 21.843 -6.629 -28.570 1.00 92.44 98 GLY A C 1
ATOM 757 O O . GLY A 1 98 ? 22.930 -7.186 -28.705 1.00 92.44 98 GLY A O 1
ATOM 758 N N . LYS A 1 99 ? 21.426 -6.144 -27.398 1.00 93.50 99 LYS A N 1
ATOM 759 C CA . LYS A 1 99 ? 22.189 -6.195 -26.138 1.00 93.50 99 LYS A CA 1
ATOM 760 C C . LYS A 1 99 ? 21.496 -6.988 -25.034 1.00 93.50 99 LYS A C 1
ATOM 762 O O . LYS A 1 99 ? 22.058 -7.147 -23.957 1.00 93.50 99 LYS A O 1
ATOM 767 N N . GLY A 1 100 ? 20.305 -7.514 -25.292 1.00 92.62 100 GLY A N 1
ATOM 768 C CA . GLY A 1 100 ? 19.617 -8.420 -24.379 1.00 92.62 100 GLY A CA 1
ATOM 769 C C . GLY A 1 100 ? 18.109 -8.384 -24.561 1.00 92.62 100 GLY A C 1
ATOM 770 O O . GLY A 1 100 ? 17.559 -7.449 -25.146 1.00 92.62 100 GLY A O 1
ATOM 771 N N . THR A 1 101 ? 17.444 -9.417 -24.054 1.00 94.25 101 THR A N 1
ATOM 772 C CA . THR A 1 101 ? 15.985 -9.478 -23.936 1.00 94.25 101 THR A CA 1
ATOM 773 C C . THR A 1 101 ? 15.640 -9.853 -22.504 1.00 94.25 101 THR A C 1
ATOM 775 O O . THR A 1 101 ? 16.168 -10.831 -21.979 1.00 94.25 101 THR A O 1
ATOM 778 N N . PHE A 1 102 ? 14.760 -9.073 -21.888 1.00 94.06 102 PHE A N 1
ATOM 779 C CA . PHE A 1 102 ? 14.354 -9.206 -20.494 1.00 94.06 102 PHE A CA 1
ATOM 780 C C . PHE A 1 102 ? 12.843 -9.378 -20.434 1.00 94.06 102 PHE A C 1
ATOM 782 O O . PHE A 1 102 ? 12.116 -8.726 -21.186 1.00 94.06 102 PHE A O 1
ATOM 789 N N . LYS A 1 103 ? 12.378 -10.263 -19.556 1.00 94.31 103 LYS A N 1
ATOM 790 C CA . LY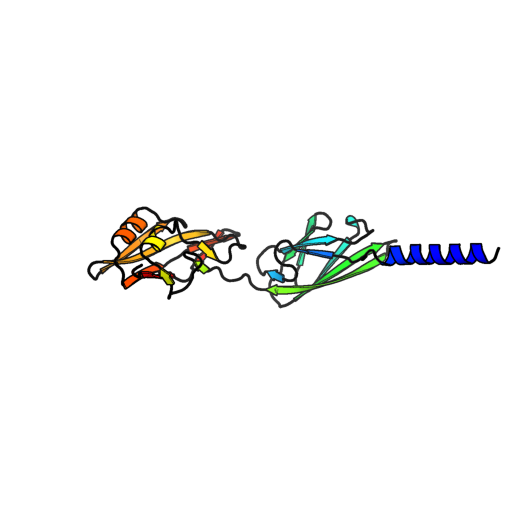S A 1 103 ? 10.961 -10.571 -19.377 1.00 94.31 103 LYS A CA 1
ATOM 791 C C . LYS A 1 103 ? 10.547 -10.215 -17.962 1.00 94.31 103 LYS A C 1
ATOM 793 O O . LYS A 1 103 ? 11.189 -10.655 -17.015 1.00 94.31 103 LYS A O 1
ATOM 798 N N . PHE A 1 104 ? 9.469 -9.457 -17.842 1.00 95.19 104 PHE A N 1
ATOM 799 C CA . PHE A 1 104 ? 8.897 -9.033 -16.571 1.00 95.19 104 PHE A CA 1
ATOM 800 C C . PHE A 1 104 ? 7.453 -9.499 -16.498 1.00 95.19 104 PHE A C 1
ATOM 802 O O . PHE A 1 104 ? 6.723 -9.428 -17.485 1.00 95.19 104 PHE A O 1
ATOM 809 N N . LYS A 1 105 ? 7.014 -9.960 -15.330 1.00 94.25 105 LYS A N 1
ATOM 810 C CA . LYS A 1 105 ? 5.612 -10.325 -15.116 1.00 94.25 105 LYS A CA 1
ATOM 811 C C . LYS A 1 105 ? 4.785 -9.068 -14.899 1.00 94.25 105 LYS A C 1
ATOM 813 O O . LYS A 1 105 ? 5.232 -8.130 -14.248 1.00 94.25 105 LYS A O 1
ATOM 818 N N . ILE A 1 106 ? 3.548 -9.084 -15.369 1.00 93.69 106 ILE A N 1
ATOM 819 C CA . ILE A 1 106 ? 2.576 -8.039 -15.057 1.00 93.69 106 ILE A CA 1
ATOM 820 C C . ILE A 1 106 ? 1.737 -8.510 -13.873 1.00 93.69 106 ILE A C 1
ATOM 822 O O . ILE A 1 106 ? 1.203 -9.624 -13.867 1.00 93.69 106 ILE A O 1
ATOM 826 N N . ARG A 1 107 ? 1.631 -7.674 -12.841 1.00 90.00 107 ARG A N 1
ATOM 827 C CA . ARG A 1 107 ? 0.778 -7.923 -11.676 1.00 90.00 107 ARG A CA 1
ATOM 828 C C . ARG A 1 107 ? -0.120 -6.724 -11.418 1.00 90.00 107 ARG A C 1
ATOM 830 O O . ARG A 1 107 ? 0.222 -5.580 -11.697 1.00 90.00 107 ARG A O 1
ATOM 837 N N . LYS A 1 108 ? -1.289 -6.988 -10.844 1.00 86.62 108 LYS A N 1
ATOM 838 C CA . LYS A 1 108 ? -2.078 -5.927 -10.218 1.00 86.62 108 LYS A CA 1
ATOM 839 C C . LYS A 1 108 ? -1.402 -5.520 -8.918 1.00 86.62 108 LYS A C 1
ATOM 841 O O . LYS A 1 108 ? -0.770 -6.354 -8.267 1.00 86.62 108 LYS A O 1
ATOM 846 N N . LEU A 1 109 ? -1.566 -4.255 -8.549 1.00 80.94 109 LEU A N 1
ATOM 847 C CA . LEU A 1 109 ? -1.221 -3.811 -7.210 1.00 80.94 109 LEU A CA 1
ATOM 848 C C . LEU A 1 109 ? -1.988 -4.679 -6.199 1.00 80.94 109 LEU A C 1
ATOM 850 O O . LEU A 1 109 ? -3.196 -4.866 -6.375 1.00 80.94 109 LEU A O 1
ATOM 854 N N . PRO A 1 110 ? -1.323 -5.239 -5.178 1.00 81.56 110 PRO A N 1
ATOM 855 C CA . PRO A 1 110 ? -2.010 -5.836 -4.046 1.00 81.56 110 P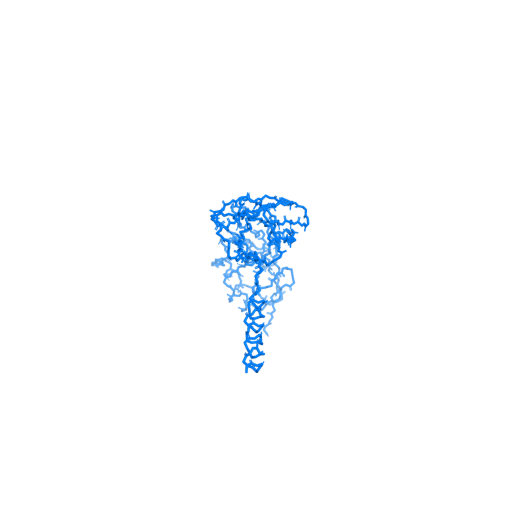RO A CA 1
ATOM 856 C C . PRO A 1 110 ? -3.068 -4.873 -3.503 1.00 81.56 110 PRO A C 1
ATOM 858 O O . PRO A 1 110 ? -2.786 -3.690 -3.299 1.00 81.56 110 PRO A O 1
ATOM 861 N N . GLU A 1 111 ? -4.287 -5.369 -3.288 1.00 85.38 111 GLU A N 1
ATOM 862 C CA . GLU A 1 111 ? -5.346 -4.532 -2.728 1.00 85.38 111 GLU A CA 1
ATOM 863 C C . GLU A 1 111 ? -4.948 -4.084 -1.311 1.00 85.38 111 GLU A C 1
ATOM 865 O O . GLU A 1 111 ? -4.513 -4.914 -0.502 1.00 85.38 111 GLU A O 1
ATOM 870 N N . PRO A 1 112 ? -5.086 -2.786 -0.989 1.00 91.06 112 PRO A N 1
ATOM 871 C CA . PRO A 1 112 ? -4.774 -2.289 0.337 1.00 91.06 112 PRO A CA 1
ATOM 872 C C . PRO A 1 112 ? -5.737 -2.887 1.365 1.00 91.06 112 PRO A C 1
ATOM 874 O O . PRO A 1 112 ? -6.940 -3.015 1.135 1.00 91.06 112 PRO A O 1
ATOM 877 N N . THR A 1 113 ? -5.215 -3.209 2.541 1.00 95.12 113 THR A N 1
ATOM 878 C CA . THR A 1 113 ? -5.994 -3.718 3.671 1.00 95.12 113 THR A CA 1
ATOM 879 C C . THR A 1 113 ? -5.693 -2.906 4.916 1.00 95.12 113 THR A C 1
ATOM 881 O O . THR A 1 113 ? -4.552 -2.518 5.162 1.00 95.12 113 THR A O 1
ATOM 884 N N . ALA A 1 114 ? -6.724 -2.620 5.708 1.00 97.06 114 ALA A N 1
ATOM 885 C CA . ALA A 1 114 ? -6.520 -1.998 7.005 1.00 97.06 114 ALA A CA 1
ATOM 886 C C . ALA A 1 114 ? -5.871 -3.011 7.954 1.00 97.06 114 ALA A C 1
ATOM 888 O O . ALA A 1 114 ? -6.148 -4.211 7.887 1.00 97.06 114 ALA A O 1
ATOM 889 N N . THR A 1 115 ? -5.027 -2.529 8.856 1.00 97.06 115 THR A N 1
ATOM 890 C CA . THR A 1 115 ? -4.395 -3.349 9.884 1.00 97.06 115 THR A CA 1
ATOM 891 C C . THR A 1 115 ? -4.370 -2.627 11.223 1.00 97.06 115 THR A C 1
ATOM 893 O O . THR A 1 115 ? -4.319 -1.397 11.291 1.00 97.06 115 THR A O 1
ATOM 896 N N . ILE A 1 116 ? -4.372 -3.408 12.297 1.00 97.25 116 ILE A N 1
ATOM 897 C CA . ILE A 1 116 ? -4.138 -2.955 13.666 1.00 97.25 116 ILE A CA 1
ATOM 898 C C . ILE A 1 116 ? -3.136 -3.918 14.312 1.00 97.25 116 ILE A C 1
ATOM 900 O O . ILE A 1 116 ? -3.316 -5.134 14.254 1.00 97.25 116 ILE A O 1
ATOM 904 N N . LYS A 1 117 ? -2.017 -3.395 14.833 1.00 94.50 117 LYS A N 1
ATOM 905 C CA . LYS A 1 117 ? -0.840 -4.198 15.240 1.00 94.50 117 LYS A CA 1
ATOM 906 C C . LYS A 1 117 ? -0.415 -5.255 14.199 1.00 94.50 117 LYS A C 1
ATOM 908 O O . LYS A 1 117 ? -0.115 -6.393 14.548 1.00 94.50 117 LYS A O 1
ATOM 913 N N . GLY A 1 118 ? -0.449 -4.902 12.912 1.00 93.75 118 GLY A N 1
ATOM 914 C CA . GLY A 1 118 ? -0.085 -5.807 11.811 1.00 93.75 118 GLY A CA 1
ATOM 915 C C . GLY A 1 118 ? -1.090 -6.933 11.524 1.00 93.75 118 GLY A C 1
ATOM 916 O O . GLY A 1 118 ? -0.857 -7.726 10.619 1.00 93.75 118 GLY A O 1
ATOM 917 N N . LYS A 1 119 ? -2.213 -7.003 12.249 1.00 95.56 119 LYS A N 1
ATOM 918 C CA . LYS A 1 119 ? -3.299 -7.966 12.018 1.00 95.56 119 LYS A CA 1
ATOM 919 C C . LYS A 1 119 ? -4.411 -7.319 11.190 1.00 95.56 119 LYS A C 1
ATOM 921 O O . LYS A 1 119 ? -4.704 -6.137 11.374 1.00 95.56 119 LYS A O 1
ATOM 926 N N . SER A 1 120 ? -5.054 -8.089 10.318 1.00 96.44 120 SER A N 1
ATOM 927 C CA . SER A 1 120 ? -6.199 -7.666 9.500 1.00 96.44 120 SER A CA 1
ATOM 928 C C . SER A 1 120 ? -7.373 -8.641 9.639 1.00 96.44 120 SER A C 1
ATOM 930 O O . SER A 1 120 ? -7.235 -9.727 10.199 1.00 96.44 120 SER A O 1
ATOM 932 N N . GLY A 1 121 ? -8.545 -8.250 9.137 1.00 95.62 121 GLY A N 1
ATOM 933 C CA . GLY A 1 121 ? -9.727 -9.111 9.094 1.00 95.62 121 GLY A CA 1
ATOM 934 C C . GLY A 1 121 ? -10.613 -9.045 10.340 1.00 95.62 121 GLY A C 1
ATOM 935 O O . GLY A 1 121 ? -10.619 -8.059 11.080 1.00 95.62 121 GLY A O 1
ATOM 936 N N . LYS A 1 122 ? -11.432 -10.086 10.528 1.00 95.56 122 LYS A N 1
ATOM 937 C CA . LYS A 1 122 ? -12.541 -10.091 11.500 1.00 95.56 122 LYS A CA 1
ATOM 938 C C . LYS A 1 122 ? -12.278 -10.899 12.779 1.00 95.56 122 LYS A C 1
ATOM 940 O O . LYS A 1 122 ? -13.091 -10.862 13.699 1.00 95.56 122 LYS A O 1
ATOM 945 N N . ASP A 1 123 ? -11.145 -11.587 12.851 1.00 94.12 123 ASP A N 1
ATOM 946 C CA . ASP A 1 123 ? -10.805 -12.492 13.956 1.00 94.12 123 ASP A CA 1
ATOM 947 C C . ASP A 1 123 ? -9.562 -12.007 14.709 1.00 94.12 123 ASP A C 1
ATOM 949 O O . ASP A 1 123 ? -8.681 -12.774 15.097 1.00 94.12 123 ASP A O 1
ATOM 953 N N . ILE A 1 124 ? -9.465 -10.691 14.905 1.00 97.69 124 ILE A N 1
ATOM 954 C CA . ILE A 1 124 ? -8.332 -10.080 15.593 1.00 97.69 124 ILE A CA 1
ATOM 955 C C . ILE A 1 124 ? -8.547 -10.218 17.096 1.00 97.69 124 ILE A C 1
ATOM 957 O O . ILE A 1 124 ? -9.564 -9.788 17.634 1.00 97.69 124 ILE A O 1
ATOM 961 N N . VAL A 1 125 ? -7.566 -10.783 17.790 1.00 97.25 125 VAL A N 1
ATOM 962 C CA . VAL A 1 125 ? -7.568 -10.899 19.252 1.00 97.25 125 VAL A CA 1
ATOM 963 C C . VAL A 1 125 ? -6.482 -9.997 19.824 1.00 97.25 125 VAL A C 1
ATOM 965 O O . VAL A 1 125 ? -5.321 -10.096 19.405 1.00 97.25 125 VAL A O 1
ATOM 968 N N . LEU A 1 126 ? -6.878 -9.115 20.744 1.00 96.75 126 LEU A N 1
ATOM 969 C CA . LEU A 1 126 ? -6.005 -8.194 21.477 1.00 96.75 126 LEU A CA 1
ATOM 970 C C . LEU A 1 126 ? -6.480 -8.067 22.926 1.00 96.75 126 LEU A C 1
ATOM 972 O O . LEU A 1 126 ? -7.683 -8.081 23.198 1.00 96.75 126 LEU A O 1
ATOM 976 N N . THR A 1 127 ? -5.552 -7.877 23.857 1.00 96.44 127 THR A N 1
ATOM 977 C CA . THR A 1 127 ? -5.909 -7.399 25.200 1.00 96.44 127 THR A CA 1
ATOM 978 C C . THR A 1 127 ? -6.356 -5.935 25.142 1.00 96.44 127 THR A C 1
ATOM 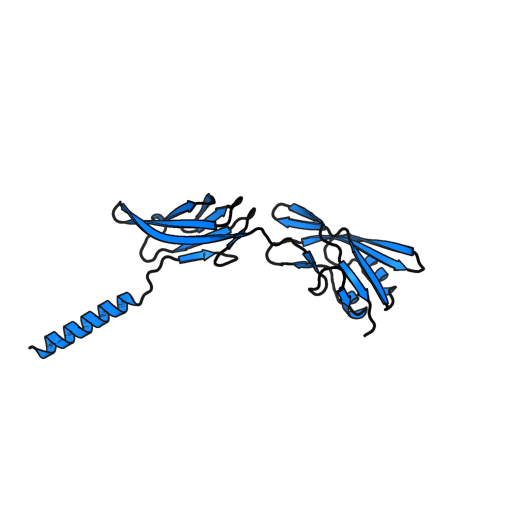980 O O . THR A 1 127 ? -6.008 -5.192 24.216 1.00 96.44 127 THR A O 1
ATOM 983 N N . LYS A 1 128 ? -7.100 -5.471 26.154 1.00 94.62 128 LYS A N 1
ATOM 984 C CA . LYS A 1 128 ? -7.490 -4.050 26.247 1.00 94.62 128 LYS A CA 1
ATOM 985 C C . LYS A 1 128 ? -6.267 -3.124 26.251 1.00 94.62 128 LYS A C 1
ATOM 987 O O . LYS A 1 128 ? -6.278 -2.094 25.583 1.00 94.62 128 LYS A O 1
ATOM 992 N N . THR A 1 129 ? -5.208 -3.512 26.959 1.00 94.50 129 THR A N 1
ATOM 993 C CA . THR A 1 129 ? -3.947 -2.763 27.016 1.00 94.50 129 THR A CA 1
ATOM 994 C C . THR A 1 129 ? -3.272 -2.684 25.651 1.00 94.50 129 THR A C 1
ATOM 996 O O . THR A 1 129 ? -2.831 -1.614 25.253 1.00 94.50 129 THR A O 1
ATOM 999 N N . GLU A 1 130 ? -3.226 -3.778 24.888 1.00 95.56 130 GLU A N 1
ATOM 1000 C CA . GLU A 1 130 ? -2.659 -3.744 23.535 1.00 95.56 130 GLU A CA 1
ATOM 1001 C C . GLU A 1 130 ? -3.446 -2.850 22.579 1.00 95.56 130 GLU A C 1
ATOM 1003 O O . GLU A 1 130 ? -2.842 -2.173 21.746 1.00 95.56 130 GLU A O 1
ATOM 1008 N N . LEU A 1 131 ? -4.776 -2.852 22.692 1.00 95.06 131 LEU A N 1
ATOM 1009 C CA . LEU A 1 131 ? -5.633 -1.985 21.893 1.00 95.06 131 LEU A CA 1
ATOM 1010 C C . LEU A 1 131 ? -5.374 -0.505 22.216 1.00 95.06 131 LEU A C 1
ATOM 1012 O O . LEU A 1 131 ? -5.194 0.282 21.293 1.00 95.06 131 LEU A O 1
ATOM 1016 N N . LEU A 1 132 ? -5.296 -0.148 23.503 1.00 93.88 132 LEU A N 1
ATOM 1017 C CA . LEU A 1 132 ? -5.019 1.222 23.960 1.00 93.88 132 LEU A CA 1
ATOM 1018 C C . LEU A 1 132 ? -3.596 1.694 23.633 1.00 93.88 132 LEU A C 1
ATOM 1020 O O . LEU A 1 132 ? -3.397 2.868 23.346 1.00 93.88 132 LEU A O 1
ATOM 1024 N N . ASN A 1 133 ? -2.619 0.785 23.633 1.00 94.69 133 ASN A N 1
ATOM 1025 C CA . ASN A 1 133 ? -1.234 1.093 23.262 1.00 94.69 133 ASN A CA 1
ATOM 1026 C C . ASN A 1 133 ? -1.032 1.219 21.745 1.00 94.69 133 ASN A C 1
ATOM 1028 O O . ASN A 1 133 ? 0.073 1.506 21.288 1.00 94.69 133 ASN A O 1
ATOM 1032 N N . THR A 1 134 ? -2.067 0.960 20.947 1.00 94.50 134 THR A N 1
ATOM 1033 C CA . THR A 1 134 ? -2.009 1.159 19.503 1.00 94.50 134 THR A CA 1
ATOM 1034 C C . THR A 1 134 ? -2.406 2.595 19.183 1.00 94.50 134 THR A C 1
ATOM 1036 O O . THR A 1 134 ? -3.499 3.019 19.531 1.00 94.50 134 THR A O 1
ATOM 1039 N N . GLU A 1 135 ? -1.547 3.349 18.494 1.00 93.06 135 GLU A N 1
ATOM 1040 C CA . GLU A 1 135 ? -1.843 4.754 18.163 1.00 93.06 135 GLU A CA 1
ATOM 1041 C C . GLU A 1 135 ? -2.950 4.920 17.114 1.00 93.06 135 GLU A C 1
ATOM 1043 O O . GLU A 1 135 ? -3.568 5.981 17.025 1.00 93.06 135 GLU A O 1
ATOM 1048 N N . GLY A 1 136 ? -3.157 3.916 16.261 1.00 96.25 136 GLY A N 1
ATOM 1049 C CA . GLY A 1 136 ? -3.979 4.062 15.071 1.00 96.25 136 GLY A CA 1
ATOM 1050 C C . GLY A 1 136 ? -4.085 2.808 14.215 1.00 96.25 136 GLY A C 1
ATOM 1051 O O . GLY A 1 136 ? -3.537 1.748 14.524 1.00 96.25 136 GLY A O 1
ATOM 1052 N N . LEU A 1 137 ? -4.785 2.956 13.097 1.00 97.50 137 LEU A N 1
ATOM 1053 C CA . LEU A 1 137 ? -4.837 1.954 12.038 1.00 97.50 137 LEU A CA 1
ATOM 1054 C C . LEU A 1 137 ? -3.726 2.203 11.013 1.00 97.50 137 LEU A C 1
ATOM 1056 O O . LEU A 1 137 ? -3.348 3.345 10.757 1.00 97.50 137 LEU A O 1
ATOM 1060 N N . ASN A 1 138 ? -3.257 1.138 10.372 1.00 95.69 138 ASN A N 1
ATOM 1061 C CA . ASN A 1 138 ? -2.285 1.203 9.281 1.00 95.69 138 ASN A CA 1
ATOM 1062 C C . ASN A 1 138 ? -2.853 0.566 8.011 1.00 95.69 138 ASN A C 1
ATOM 1064 O O . ASN A 1 138 ? -3.854 -0.149 8.065 1.00 95.69 138 ASN A O 1
ATOM 1068 N N . VAL A 1 139 ? -2.196 0.789 6.872 1.00 94.62 139 VAL A N 1
ATOM 1069 C CA . VAL A 1 139 ? -2.510 0.099 5.615 1.00 94.62 139 VAL A CA 1
ATOM 1070 C C . VAL A 1 139 ? -1.382 -0.860 5.271 1.00 94.62 139 VAL A C 1
ATOM 1072 O O . VAL A 1 139 ? -0.210 -0.497 5.343 1.00 94.62 139 VAL A O 1
ATOM 1075 N N . ALA A 1 140 ? -1.747 -2.082 4.899 1.00 90.81 140 ALA A N 1
ATOM 1076 C CA . ALA A 1 140 ? -0.834 -3.058 4.337 1.00 90.81 140 ALA A CA 1
ATOM 1077 C C . ALA A 1 140 ? -1.226 -3.385 2.885 1.00 90.81 140 ALA A C 1
ATOM 1079 O O . ALA A 1 140 ? -2.421 -3.509 2.598 1.00 90.81 140 ALA A O 1
ATOM 1080 N N . PRO A 1 141 ? -0.244 -3.581 1.992 1.00 84.31 141 PRO A N 1
ATOM 1081 C CA . PRO A 1 141 ? 1.193 -3.437 2.247 1.00 84.31 141 PRO A CA 1
ATOM 1082 C C . PRO A 1 141 ? 1.650 -1.958 2.216 1.00 84.31 141 PRO A C 1
ATOM 1084 O O . PRO A 1 141 ? 1.022 -1.109 1.587 1.00 84.31 141 PRO A O 1
ATOM 1087 N N . ILE A 1 142 ? 2.730 -1.645 2.946 1.00 76.50 142 ILE A N 1
ATOM 1088 C CA . ILE A 1 142 ? 3.199 -0.263 3.211 1.00 76.50 142 ILE A CA 1
ATOM 1089 C C . ILE A 1 142 ? 3.748 0.426 1.949 1.00 76.50 142 ILE A C 1
ATOM 1091 O O . ILE A 1 142 ? 3.674 1.643 1.811 1.00 76.50 142 ILE A O 1
ATOM 1095 N N . ASN A 1 143 ? 4.277 -0.353 1.010 1.00 67.81 143 ASN A N 1
ATOM 1096 C CA . ASN A 1 143 ? 5.008 0.108 -0.171 1.00 67.81 143 ASN A CA 1
ATOM 1097 C C . ASN A 1 143 ? 4.181 0.917 -1.188 1.00 67.81 143 ASN A C 1
ATOM 1099 O O . ASN A 1 143 ? 4.762 1.496 -2.098 1.00 67.81 143 ASN A O 1
ATOM 1103 N N . TYR A 1 144 ? 2.855 0.989 -1.054 1.00 69.00 144 TYR A N 1
ATOM 1104 C CA . TYR A 1 144 ? 1.992 1.638 -2.050 1.00 69.00 144 TYR A CA 1
ATOM 1105 C C . TYR A 1 144 ? 1.387 2.979 -1.614 1.00 69.00 144 TYR A C 1
ATOM 1107 O O . TYR A 1 144 ? 0.434 3.447 -2.236 1.00 69.00 144 TYR A O 1
ATOM 1115 N N . ASN A 1 145 ? 1.946 3.621 -0.580 1.00 77.69 145 ASN A N 1
ATOM 1116 C CA . ASN A 1 145 ? 1.610 4.994 -0.166 1.00 77.69 145 ASN A CA 1
ATOM 1117 C C . ASN A 1 145 ? 0.109 5.240 0.083 1.00 77.69 145 ASN A C 1
ATOM 1119 O O . ASN A 1 145 ? -0.421 6.302 -0.242 1.00 77.69 145 ASN A O 1
ATOM 1123 N N . TYR A 1 146 ? -0.592 4.260 0.654 1.00 89.38 146 TYR A N 1
ATOM 1124 C CA . TYR A 1 146 ? -1.962 4.457 1.119 1.00 89.38 146 TYR A CA 1
ATOM 1125 C C . TYR A 1 146 ? -1.973 4.962 2.560 1.00 89.38 146 TYR A C 1
ATOM 1127 O O . TYR A 1 146 ? -1.371 4.354 3.444 1.00 89.38 146 TYR A O 1
ATOM 1135 N N . THR A 1 147 ? -2.753 6.011 2.812 1.00 92.44 147 THR A N 1
ATOM 1136 C CA . THR A 1 147 ? -2.953 6.566 4.157 1.00 92.44 147 THR A CA 1
ATOM 1137 C C . THR A 1 147 ? -4.431 6.539 4.519 1.00 92.44 147 THR A C 1
ATOM 1139 O O . THR A 1 147 ? -5.279 6.943 3.724 1.00 92.44 147 THR A O 1
ATOM 1142 N N . ILE A 1 148 ? -4.767 6.079 5.728 1.00 96.25 148 ILE A N 1
ATOM 1143 C CA . ILE A 1 148 ? -6.152 6.110 6.222 1.00 96.25 148 ILE A CA 1
ATOM 1144 C C . ILE A 1 148 ? -6.562 7.561 6.477 1.00 96.25 148 ILE A C 1
ATOM 1146 O O . ILE A 1 148 ? -5.956 8.256 7.291 1.00 96.25 148 ILE A O 1
ATOM 1150 N N . SER A 1 149 ? -7.612 8.008 5.791 1.00 97.19 149 SER A N 1
ATOM 1151 C CA . SER A 1 149 ? -8.170 9.354 5.923 1.00 97.19 149 SER A CA 1
ATOM 1152 C C . SER A 1 149 ? -9.283 9.433 6.957 1.00 97.19 149 SER A C 1
ATOM 1154 O O . SER A 1 149 ? -9.490 10.488 7.550 1.00 97.19 149 SER A O 1
ATOM 1156 N N . SER A 1 150 ? -10.022 8.345 7.177 1.00 98.25 150 SER A N 1
ATOM 1157 C CA . SER A 1 150 ? -11.058 8.279 8.211 1.00 98.25 150 SER A CA 1
ATOM 1158 C C . SER A 1 150 ? -11.506 6.847 8.471 1.00 98.25 150 SER A C 1
ATOM 1160 O O . SER A 1 150 ? -11.340 5.966 7.626 1.00 98.25 150 SER A O 1
ATOM 1162 N N . PHE A 1 151 ? -12.124 6.630 9.626 1.00 98.62 151 PHE A N 1
ATOM 1163 C CA . PHE A 1 151 ? -12.857 5.407 9.937 1.00 98.62 151 PHE A CA 1
ATOM 1164 C C . PHE A 1 151 ? -13.948 5.686 10.979 1.00 98.62 151 PHE A C 1
ATOM 1166 O O . PHE A 1 151 ? -14.034 6.769 11.560 1.00 98.62 151 PHE A O 1
ATOM 1173 N N . THR A 1 152 ? -14.811 4.703 11.214 1.00 98.69 152 THR A N 1
ATOM 1174 C CA . THR A 1 152 ? -15.807 4.710 12.288 1.00 98.69 152 THR A CA 1
ATOM 1175 C C . THR A 1 152 ? -15.497 3.590 13.268 1.00 98.69 152 THR A C 1
ATOM 1177 O O . THR A 1 152 ? -15.356 2.436 12.875 1.00 98.69 152 THR A O 1
ATOM 1180 N N . PHE A 1 153 ? -15.391 3.931 14.545 1.00 98.44 153 PHE A N 1
ATOM 1181 C CA . PHE A 1 153 ? -15.242 2.983 15.635 1.00 98.44 153 PHE A CA 1
ATOM 1182 C C . PHE A 1 153 ? -16.612 2.639 16.219 1.00 98.44 153 PHE A C 1
ATOM 1184 O O . PHE A 1 153 ? -17.311 3.518 16.723 1.00 98.44 153 PHE A O 1
ATOM 1191 N N . SER A 1 154 ? -16.984 1.368 16.162 1.00 98.12 154 SER A N 1
ATOM 1192 C CA . SER A 1 154 ? -18.278 0.857 16.603 1.00 98.12 154 SER A CA 1
ATOM 1193 C C . SER A 1 154 ? -18.095 -0.133 17.749 1.00 98.12 154 SER A C 1
ATOM 1195 O O . SER A 1 154 ? -17.315 -1.083 17.654 1.00 98.12 154 SER A O 1
ATOM 1197 N N . TYR A 1 155 ? -18.817 0.088 18.843 1.00 96.81 155 TYR A N 1
ATOM 1198 C CA . TYR A 1 155 ? -18.734 -0.713 20.064 1.00 96.81 155 TYR A CA 1
ATOM 1199 C C . TYR A 1 155 ? -20.102 -0.826 20.738 1.00 96.81 155 TYR A C 1
ATOM 1201 O O . TYR A 1 155 ? -20.996 -0.025 20.474 1.00 96.81 155 TYR A O 1
ATOM 1209 N N . THR A 1 156 ? -20.275 -1.820 21.610 1.00 94.06 156 THR A N 1
ATOM 1210 C CA . THR A 1 156 ? -21.524 -2.009 22.364 1.00 94.06 156 THR A CA 1
ATOM 1211 C C . THR A 1 156 ? -21.316 -1.651 23.829 1.00 94.06 156 THR A C 1
ATOM 1213 O O . THR A 1 156 ? -20.413 -2.177 24.480 1.00 94.06 156 THR A O 1
ATOM 1216 N N . VAL A 1 157 ? -22.177 -0.787 24.361 1.00 91.19 157 VAL A N 1
ATOM 1217 C CA . VAL A 1 157 ? -22.226 -0.436 25.785 1.00 91.19 157 VAL A CA 1
ATOM 1218 C C . VAL A 1 157 ? -23.684 -0.418 26.234 1.00 91.19 157 VAL A C 1
ATOM 1220 O O . VAL A 1 157 ? -24.540 0.126 25.540 1.00 91.19 157 VAL A O 1
ATOM 1223 N N . SER A 1 158 ? -23.977 -1.064 27.365 1.00 89.44 158 SER A N 1
ATOM 1224 C CA . SER A 1 158 ? -25.339 -1.176 27.916 1.00 89.44 158 SER A CA 1
ATOM 1225 C C . SER A 1 158 ? -26.382 -1.677 26.901 1.00 89.44 158 SER A C 1
ATOM 1227 O O . SER A 1 158 ? -27.483 -1.148 26.819 1.00 89.44 158 SER A O 1
ATOM 1229 N N . GLY A 1 159 ? -26.011 -2.663 26.076 1.00 89.81 159 GLY A N 1
ATOM 1230 C CA . GLY A 1 159 ? -26.897 -3.265 25.069 1.00 89.81 159 GLY A CA 1
ATOM 1231 C C . GLY A 1 159 ? -27.107 -2.446 23.789 1.00 89.81 159 GLY A C 1
ATOM 1232 O O . GLY A 1 159 ? -27.701 -2.956 22.845 1.00 89.81 159 GLY A O 1
ATOM 1233 N N . ALA A 1 160 ? -26.588 -1.217 23.705 1.00 93.31 160 ALA A N 1
ATOM 1234 C CA . ALA A 1 160 ? -26.712 -0.367 22.523 1.00 93.31 160 ALA A CA 1
ATOM 1235 C C . ALA A 1 160 ? -25.387 -0.249 21.757 1.00 93.31 160 ALA A C 1
ATOM 1237 O O . ALA A 1 160 ? -24.323 -0.043 22.351 1.00 93.31 160 ALA A O 1
ATOM 1238 N N . VAL A 1 161 ? -25.458 -0.304 20.423 1.00 96.00 161 VAL A N 1
ATOM 1239 C CA . VAL A 1 161 ? -24.315 -0.009 19.549 1.00 96.00 161 VAL A CA 1
ATOM 1240 C C . VAL A 1 161 ? -24.100 1.501 19.495 1.00 96.00 161 VAL A C 1
ATOM 1242 O O . VAL A 1 161 ? -24.999 2.270 19.153 1.00 96.00 161 VAL A O 1
ATOM 1245 N N . LYS A 1 162 ? -22.886 1.934 19.815 1.00 97.44 162 LYS A N 1
ATOM 1246 C CA . LYS A 1 162 ? -22.421 3.315 19.694 1.00 97.44 162 LYS A CA 1
ATOM 1247 C C . LYS A 1 162 ? -21.363 3.389 18.600 1.00 97.44 162 LYS A C 1
ATOM 1249 O O . LYS A 1 162 ? -20.572 2.463 18.438 1.00 97.44 162 LYS A O 1
ATOM 1254 N N . LYS A 1 163 ? -21.356 4.500 17.861 1.00 98.06 163 LYS A N 1
ATOM 1255 C CA . LYS A 1 163 ? -20.410 4.766 16.772 1.00 98.06 163 LYS A CA 1
ATOM 1256 C C . LYS A 1 163 ? -19.682 6.080 17.019 1.00 98.06 163 LYS A C 1
ATOM 1258 O O . LYS A 1 163 ? -20.316 7.078 17.349 1.00 98.06 163 LYS A O 1
ATOM 1263 N N . VAL A 1 164 ? -18.371 6.085 16.825 1.00 98.12 164 VAL A N 1
ATOM 1264 C CA . VAL A 1 164 ? -17.502 7.256 16.967 1.00 98.12 164 VAL A CA 1
ATOM 1265 C C . VAL A 1 164 ? -16.762 7.456 15.655 1.00 98.12 164 VAL A C 1
ATOM 1267 O O . VAL A 1 164 ? -16.074 6.557 15.180 1.00 98.12 164 VAL A O 1
ATOM 1270 N N . LYS A 1 165 ? -16.912 8.630 15.043 1.00 98.12 165 LYS A N 1
ATOM 1271 C CA . LYS A 1 165 ? -16.162 8.977 13.832 1.00 98.12 165 LYS A CA 1
ATOM 1272 C C . LYS A 1 165 ? -14.732 9.368 14.201 1.00 98.12 165 LYS A C 1
ATOM 1274 O O . LYS A 1 165 ? -14.512 10.074 15.186 1.00 98.12 165 LYS A O 1
ATOM 1279 N N . ASN A 1 166 ? -13.782 8.945 13.377 1.00 98.38 166 ASN A N 1
ATOM 1280 C CA . ASN A 1 166 ? -12.377 9.291 13.498 1.00 98.38 166 ASN A CA 1
ATOM 1281 C C . ASN A 1 166 ? -11.851 9.847 12.174 1.00 98.38 166 ASN A C 1
ATOM 1283 O O . ASN A 1 166 ? -12.052 9.244 11.118 1.00 98.38 166 ASN A O 1
ATOM 1287 N N . THR A 1 167 ? -11.156 10.978 12.250 1.00 97.69 167 THR A N 1
ATOM 1288 C CA . THR A 1 167 ? -10.458 11.587 11.115 1.00 97.69 167 THR A CA 1
ATOM 1289 C C . THR A 1 167 ? -8.979 11.242 11.203 1.00 97.69 167 THR A C 1
ATOM 1291 O O . THR A 1 167 ? -8.378 11.351 12.268 1.00 97.69 167 THR A O 1
ATOM 1294 N N . GLY A 1 168 ? -8.396 10.841 10.079 1.00 96.94 168 GLY A N 1
ATOM 1295 C CA . GLY A 1 168 ? -7.034 10.334 10.002 1.00 96.94 168 GLY A CA 1
ATOM 1296 C C . GLY A 1 168 ? -6.900 8.891 10.486 1.00 96.94 168 GLY A C 1
ATOM 1297 O O . GLY A 1 168 ? -7.875 8.214 10.830 1.00 96.94 168 GLY A O 1
ATOM 1298 N N . ASN A 1 169 ? -5.656 8.424 10.485 1.00 96.75 169 ASN A N 1
ATOM 1299 C CA . ASN A 1 169 ? -5.282 7.067 10.863 1.00 96.75 169 ASN A CA 1
ATOM 1300 C C . ASN A 1 169 ? -5.112 6.892 12.382 1.00 96.75 169 ASN A C 1
ATOM 1302 O O . ASN A 1 169 ? -5.367 5.804 12.895 1.00 96.75 169 ASN A O 1
ATOM 1306 N N . LYS A 1 170 ? -4.712 7.954 13.093 1.00 97.69 170 LYS A N 1
ATOM 1307 C CA . LYS A 1 170 ? -4.530 7.963 14.551 1.00 97.69 170 LYS A CA 1
ATOM 1308 C C . LYS A 1 170 ? -5.858 8.057 15.295 1.00 97.69 170 LYS A C 1
ATOM 1310 O O . LYS A 1 170 ? -6.788 8.713 14.828 1.00 97.69 170 LYS A O 1
ATOM 1315 N N . PHE A 1 171 ? -5.937 7.420 16.456 1.00 97.69 171 PHE A N 1
ATOM 1316 C CA . PHE A 1 171 ? -7.115 7.449 17.315 1.00 97.69 171 PHE A CA 1
ATOM 1317 C C . PHE A 1 171 ? -7.278 8.827 17.961 1.00 97.69 171 PHE A C 1
ATOM 1319 O O . PHE A 1 171 ? -6.360 9.349 18.589 1.00 97.69 171 PHE A O 1
ATOM 1326 N N . ASN A 1 172 ? -8.460 9.421 17.813 1.00 96.81 172 ASN A N 1
ATOM 1327 C CA . ASN A 1 172 ? -8.829 10.633 18.530 1.00 96.81 172 ASN A CA 1
ATOM 1328 C C . ASN A 1 172 ? -9.265 10.320 19.974 1.00 96.81 172 ASN A C 1
ATOM 1330 O O . ASN A 1 172 ? -9.507 9.167 20.341 1.00 96.81 172 ASN A O 1
ATOM 1334 N N . LEU A 1 173 ? -9.413 11.369 20.788 1.00 97.06 173 LEU A N 1
ATOM 1335 C CA . LEU A 1 173 ? -9.807 11.243 22.196 1.00 97.06 173 LEU A CA 1
ATOM 1336 C C . LEU A 1 173 ? -11.137 10.496 22.372 1.00 97.06 173 LEU A C 1
ATOM 1338 O O . LEU A 1 173 ? -11.231 9.624 23.227 1.00 97.06 173 LEU A O 1
ATOM 1342 N N . ASN A 1 174 ? -12.127 10.744 21.510 1.00 97.38 174 ASN A N 1
ATOM 1343 C CA . ASN A 1 174 ? -13.431 10.078 21.590 1.00 97.38 174 ASN A CA 1
ATOM 1344 C C . ASN A 1 174 ? -13.325 8.555 21.387 1.00 97.38 174 ASN A C 1
ATOM 1346 O O . ASN A 1 174 ? -14.048 7.786 22.024 1.00 97.38 174 ASN A O 1
ATOM 1350 N N . VAL A 1 175 ? -12.436 8.104 20.493 1.00 97.75 175 VAL A N 1
ATOM 1351 C CA . VAL A 1 175 ? -12.152 6.677 20.284 1.00 97.75 175 VAL A CA 1
ATOM 1352 C C . VAL A 1 175 ? -11.458 6.092 21.514 1.00 97.75 175 VAL A C 1
ATOM 1354 O O . VAL A 1 175 ? -11.869 5.035 21.990 1.00 97.75 175 VAL A O 1
ATOM 1357 N N . ILE A 1 176 ? -10.468 6.791 22.076 1.00 96.81 176 ILE A N 1
ATOM 1358 C CA . ILE A 1 176 ? -9.736 6.350 23.275 1.00 96.81 176 ILE A CA 1
ATOM 1359 C C . ILE A 1 176 ? -10.677 6.252 24.491 1.00 96.81 176 ILE A C 1
ATOM 1361 O O . ILE A 1 176 ? -10.691 5.244 25.198 1.00 96.81 176 ILE A O 1
ATOM 1365 N N . GLU A 1 177 ? -11.531 7.250 24.714 1.00 96.25 177 GLU A N 1
ATOM 1366 C CA . GLU A 1 177 ? -12.550 7.232 25.769 1.00 96.25 177 GLU A CA 1
ATOM 1367 C C . GLU A 1 177 ? -13.556 6.092 25.590 1.00 96.25 177 GLU A C 1
ATOM 1369 O O . GLU A 1 177 ? -13.953 5.447 26.565 1.00 96.25 177 GLU A O 1
ATOM 1374 N N . ALA A 1 178 ? -13.963 5.814 24.349 1.00 96.00 178 ALA A N 1
ATOM 1375 C CA . ALA A 1 178 ? -14.809 4.669 24.047 1.00 96.00 178 ALA A CA 1
ATOM 1376 C C . ALA A 1 178 ? -14.097 3.347 24.369 1.00 96.00 178 ALA A C 1
ATOM 1378 O O . ALA A 1 178 ? -14.704 2.477 24.992 1.00 96.00 178 ALA A O 1
ATOM 1379 N N . MET A 1 179 ? -12.810 3.215 24.027 1.00 95.25 179 MET A N 1
ATOM 1380 C CA . MET A 1 179 ? -11.992 2.042 24.360 1.00 95.25 179 MET A CA 1
ATOM 1381 C C . MET A 1 179 ? -11.851 1.830 25.871 1.00 95.25 179 MET A C 1
ATOM 1383 O O . MET A 1 179 ? -11.919 0.694 26.350 1.00 95.25 179 MET A O 1
ATOM 1387 N N . ASN A 1 180 ? -11.736 2.908 26.648 1.00 94.31 180 ASN A N 1
ATOM 1388 C CA . ASN A 1 180 ? -11.659 2.840 28.108 1.00 94.31 180 ASN A CA 1
ATOM 1389 C C . ASN A 1 180 ? -12.925 2.260 28.760 1.00 94.31 180 ASN A C 1
ATOM 1391 O O . ASN A 1 180 ? -12.824 1.629 29.813 1.00 94.31 180 ASN A O 1
ATOM 1395 N N . LYS A 1 181 ? -14.095 2.373 28.120 1.00 92.88 181 LYS A N 1
ATOM 1396 C CA . LYS A 1 181 ? -15.368 1.810 28.615 1.00 92.88 181 LYS A CA 1
ATOM 1397 C C . LYS A 1 181 ? -15.520 0.310 28.346 1.00 92.88 181 LYS A C 1
ATOM 1399 O O . LYS A 1 181 ? -16.451 -0.309 28.858 1.00 92.88 181 LYS A O 1
ATOM 1404 N N . LEU A 1 182 ? -14.628 -0.278 27.549 1.00 92.69 182 LEU A N 1
ATOM 1405 C CA . LEU A 1 182 ? -14.740 -1.669 27.125 1.00 92.69 182 LEU A CA 1
ATOM 1406 C C . LEU A 1 182 ? -14.279 -2.645 28.205 1.00 92.69 182 LEU A C 1
ATOM 1408 O O . LEU A 1 182 ? -13.377 -2.354 28.999 1.00 92.69 182 LEU A O 1
ATOM 1412 N N . LYS A 1 183 ? -14.876 -3.832 28.180 1.00 92.38 183 LYS A N 1
ATOM 1413 C CA . LYS A 1 183 ? -14.551 -4.980 29.028 1.00 92.38 183 LYS A CA 1
ATOM 1414 C C . LYS A 1 183 ? -14.041 -6.140 28.173 1.00 92.38 183 LYS A C 1
ATOM 1416 O O . LYS A 1 183 ? -14.298 -6.195 26.968 1.00 92.38 183 LYS A O 1
ATOM 1421 N N . ALA A 1 184 ? -13.330 -7.073 28.800 1.00 92.75 184 ALA A N 1
ATOM 1422 C CA . ALA A 1 184 ? -12.951 -8.314 28.140 1.00 92.75 184 ALA A CA 1
ATOM 1423 C C . ALA A 1 184 ? -14.188 -9.103 27.676 1.00 92.75 184 ALA A C 1
ATOM 1425 O O . ALA A 1 184 ? -15.291 -8.943 28.199 1.00 92.75 184 ALA A O 1
ATOM 1426 N N . GLY A 1 185 ? -14.016 -9.901 26.626 1.00 92.62 185 GLY A N 1
ATOM 1427 C CA . GLY A 1 185 ? -15.082 -10.639 25.950 1.00 92.62 185 GLY A CA 1
ATOM 1428 C C . GLY A 1 185 ? -15.849 -9.825 24.904 1.00 92.62 185 GLY A C 1
ATOM 1429 O O . GLY A 1 185 ? -16.459 -10.415 24.010 1.00 92.62 185 GLY A O 1
ATOM 1430 N N . GLN A 1 186 ? -15.795 -8.489 24.951 1.00 94.69 186 GLN A N 1
ATOM 1431 C CA . GLN A 1 186 ? -16.481 -7.643 23.974 1.00 94.69 186 GLN A CA 1
ATOM 1432 C C . GLN A 1 186 ? -15.775 -7.639 22.612 1.00 94.69 186 GLN A C 1
ATOM 1434 O O . GLN A 1 186 ? -14.557 -7.801 22.513 1.00 94.69 186 GLN A O 1
ATOM 1439 N N . LYS A 1 187 ? -16.554 -7.406 21.551 1.00 95.56 187 LYS A N 1
ATOM 1440 C CA . LYS A 1 187 ? -16.042 -7.134 20.204 1.00 95.56 187 LYS A CA 1
ATOM 1441 C C . LYS A 1 187 ? -16.221 -5.662 19.861 1.00 95.56 187 LYS A C 1
ATOM 1443 O O . LYS A 1 187 ? -17.276 -5.084 20.127 1.00 95.56 187 LYS A O 1
ATOM 1448 N N . VAL A 1 188 ? -15.213 -5.086 19.223 1.00 97.19 188 VAL A N 1
ATOM 1449 C CA . VAL A 1 188 ? -15.280 -3.757 18.611 1.00 97.19 188 VAL A CA 1
ATOM 1450 C C . VAL A 1 188 ? -14.960 -3.840 17.136 1.00 97.19 188 VAL A C 1
ATOM 1452 O O . VAL A 1 188 ? -14.255 -4.745 16.695 1.00 97.19 188 VAL A O 1
ATOM 1455 N N . THR A 1 189 ? -15.511 -2.907 16.371 1.00 98.38 189 THR A N 1
ATOM 1456 C CA . THR A 1 189 ? -15.363 -2.880 14.920 1.00 98.38 189 THR A CA 1
ATOM 1457 C C . THR A 1 189 ? -14.823 -1.532 14.477 1.00 98.38 189 THR A C 1
ATOM 1459 O O . THR A 1 189 ? -15.372 -0.493 14.837 1.00 98.38 189 THR A O 1
ATOM 1462 N N . PHE A 1 190 ? -13.779 -1.548 13.659 1.00 98.56 190 PHE A N 1
ATOM 1463 C CA . PHE A 1 190 ? -13.386 -0.409 12.844 1.00 98.56 190 PHE A CA 1
ATOM 1464 C C . PHE A 1 190 ? -14.008 -0.609 11.465 1.00 98.56 190 PHE A C 1
ATOM 1466 O O . PHE A 1 190 ? -13.663 -1.549 10.752 1.00 98.56 190 PHE A O 1
ATOM 1473 N N . GLU A 1 191 ? -14.964 0.236 11.109 1.00 98.38 191 GLU A N 1
ATOM 1474 C CA . GLU A 1 191 ? -15.729 0.152 9.865 1.00 98.38 191 GLU A CA 1
ATOM 1475 C C . GLU A 1 191 ? -15.664 1.464 9.086 1.00 98.38 191 GLU A C 1
ATOM 1477 O O . GLU A 1 191 ? -15.170 2.477 9.583 1.00 98.38 191 GLU A O 1
ATOM 1482 N N . ASN A 1 192 ? -16.161 1.452 7.847 1.00 97.81 192 ASN A N 1
ATOM 1483 C CA . ASN A 1 192 ? -16.106 2.606 6.948 1.00 97.81 192 ASN A CA 1
ATOM 1484 C C . ASN A 1 192 ? -14.687 3.188 6.824 1.00 97.81 192 ASN A C 1
ATOM 1486 O O . ASN A 1 192 ? -14.511 4.407 6.803 1.00 97.81 192 ASN A O 1
ATOM 1490 N N . ILE A 1 193 ? -13.678 2.312 6.799 1.00 98.25 193 ILE A N 1
ATOM 1491 C CA . ILE A 1 193 ? -12.269 2.699 6.764 1.00 98.25 193 ILE A CA 1
ATOM 1492 C C . ILE A 1 193 ? -11.957 3.203 5.358 1.00 98.25 193 ILE A C 1
ATOM 1494 O O . ILE A 1 193 ? -11.967 2.433 4.399 1.00 98.25 193 ILE A O 1
ATOM 1498 N N . LYS A 1 194 ? -11.686 4.498 5.226 1.00 97.50 194 LYS A N 1
ATOM 1499 C CA . LYS A 1 194 ? -11.314 5.125 3.958 1.00 97.50 194 LYS A CA 1
ATOM 1500 C C . LYS A 1 194 ? -9.810 5.330 3.927 1.00 97.50 194 LYS A C 1
ATOM 1502 O O . LYS A 1 194 ? -9.254 5.932 4.844 1.00 97.50 194 LYS A O 1
ATOM 1507 N N . ALA A 1 195 ? -9.170 4.869 2.862 1.00 95.25 195 ALA A N 1
ATOM 1508 C CA . ALA A 1 195 ? -7.773 5.147 2.570 1.00 95.25 195 ALA A CA 1
ATOM 1509 C C . ALA A 1 195 ? -7.646 5.968 1.289 1.00 95.25 195 ALA A C 1
ATOM 1511 O O . ALA A 1 195 ? -8.430 5.805 0.355 1.00 95.25 195 ALA A O 1
ATOM 1512 N N . VAL A 1 196 ? -6.658 6.853 1.265 1.00 92.44 196 VAL A N 1
ATOM 1513 C CA . VAL A 1 196 ? -6.299 7.674 0.111 1.00 92.44 196 VAL A CA 1
ATOM 1514 C C . VAL A 1 196 ? -4.953 7.181 -0.396 1.00 92.44 196 VAL A C 1
ATOM 1516 O O . VAL A 1 196 ? -4.001 7.109 0.380 1.00 92.44 196 VAL A O 1
ATOM 1519 N N . GLY A 1 197 ? -4.905 6.786 -1.666 1.00 86.44 197 GLY A N 1
ATOM 1520 C CA . GLY A 1 197 ? -3.680 6.368 -2.346 1.00 86.44 197 GLY A CA 1
ATOM 1521 C C . GLY A 1 197 ? -3.129 7.441 -3.276 1.00 86.44 197 GLY A C 1
ATOM 1522 O O . GLY A 1 197 ? -3.605 8.582 -3.308 1.00 86.44 197 GLY A O 1
ATOM 1523 N N . ALA A 1 198 ? -2.154 7.045 -4.096 1.00 75.12 198 ALA A N 1
ATOM 1524 C CA . ALA A 1 198 ? -1.613 7.892 -5.153 1.00 75.12 198 ALA A CA 1
ATOM 1525 C C . ALA A 1 198 ? -2.734 8.474 -6.041 1.00 75.12 198 ALA A C 1
ATOM 1527 O O . ALA A 1 198 ? -3.758 7.827 -6.298 1.00 75.12 198 ALA A O 1
ATOM 1528 N N . LYS A 1 199 ? -2.539 9.719 -6.498 1.00 75.50 199 LYS A N 1
ATOM 1529 C CA . LYS A 1 199 ? -3.512 10.493 -7.297 1.00 75.50 199 LYS A CA 1
ATOM 1530 C C . LYS A 1 199 ? -4.862 10.743 -6.591 1.00 75.50 199 LYS A C 1
ATOM 1532 O O . LYS A 1 199 ? -5.883 10.862 -7.257 1.00 75.50 199 LYS A O 1
ATOM 1537 N N . ASN A 1 200 ? -4.876 10.831 -5.254 1.00 80.06 200 ASN A N 1
ATOM 1538 C CA . ASN A 1 200 ? -6.068 11.104 -4.428 1.00 80.06 200 ASN A CA 1
ATOM 1539 C C . ASN A 1 200 ? -7.212 10.088 -4.600 1.00 80.06 200 ASN A C 1
ATOM 1541 O O . ASN A 1 200 ? -8.381 10.395 -4.359 1.00 80.06 200 ASN A O 1
ATOM 1545 N N . THR A 1 201 ? -6.888 8.860 -5.006 1.00 84.12 201 THR A N 1
ATOM 1546 C CA . THR A 1 201 ? -7.886 7.800 -5.156 1.00 84.12 201 THR A CA 1
ATOM 1547 C C . THR A 1 201 ? -8.364 7.327 -3.785 1.00 84.12 201 THR A C 1
ATOM 1549 O O . THR A 1 201 ? -7.562 6.939 -2.936 1.00 84.12 201 THR A O 1
ATOM 1552 N N . ILE A 1 202 ? -9.680 7.358 -3.554 1.00 90.56 202 ILE A N 1
ATOM 1553 C CA . ILE A 1 202 ? -10.284 6.886 -2.303 1.00 90.56 202 ILE A CA 1
ATOM 1554 C C . ILE A 1 202 ? -10.647 5.409 -2.448 1.00 90.56 202 ILE A C 1
ATOM 1556 O O . ILE A 1 202 ? -11.373 5.019 -3.362 1.00 90.56 202 ILE A O 1
ATOM 1560 N N . LYS A 1 203 ? -10.180 4.591 -1.505 1.00 92.38 203 LYS A N 1
ATOM 1561 C CA . LYS A 1 203 ? -10.520 3.174 -1.375 1.00 92.38 203 LYS A CA 1
ATOM 1562 C C . LYS A 1 203 ? -11.231 2.932 -0.049 1.00 92.38 203 LYS A C 1
ATOM 1564 O O . LYS A 1 203 ? -10.780 3.388 1.001 1.00 92.38 203 LYS A O 1
ATOM 1569 N N . LEU A 1 204 ? -12.344 2.206 -0.105 1.00 96.06 204 LEU A N 1
ATOM 1570 C CA . LEU A 1 204 ? -13.022 1.690 1.079 1.00 96.06 204 LEU A CA 1
ATOM 1571 C C . LEU A 1 204 ? -12.401 0.339 1.437 1.00 96.06 204 LEU A C 1
ATOM 1573 O O . LEU A 1 204 ? -12.421 -0.579 0.620 1.00 96.06 204 LEU A O 1
ATOM 1577 N N . LEU A 1 205 ? -11.833 0.234 2.635 1.00 96.38 205 LEU A N 1
ATOM 1578 C CA . LEU A 1 205 ? -11.155 -0.970 3.103 1.00 96.38 205 LEU A CA 1
ATOM 1579 C C . LEU A 1 205 ? -12.102 -1.847 3.925 1.00 96.38 205 LEU A C 1
ATOM 1581 O O . LEU A 1 205 ? -13.032 -1.359 4.575 1.00 96.38 205 LEU A O 1
ATOM 1585 N N . SER A 1 206 ? -11.826 -3.151 3.925 1.00 97.12 206 SER A N 1
ATOM 1586 C CA . SER A 1 206 ? -12.546 -4.124 4.748 1.00 97.12 206 SER A CA 1
ATOM 1587 C C . SER A 1 206 ? -12.488 -3.759 6.237 1.00 97.12 206 SER A C 1
ATOM 1589 O O . SER A 1 206 ? -11.445 -3.301 6.712 1.00 97.12 206 SER A O 1
ATOM 1591 N N . PRO A 1 207 ? -13.579 -3.980 6.992 1.00 97.94 207 PRO A N 1
ATOM 1592 C CA . PRO A 1 207 ? -13.619 -3.659 8.410 1.00 97.94 207 PRO A CA 1
ATOM 1593 C C . PRO A 1 207 ? -12.683 -4.560 9.217 1.00 97.94 207 PRO A C 1
ATOM 1595 O O . PRO A 1 207 ? -12.443 -5.716 8.858 1.00 97.94 207 PRO A O 1
ATOM 1598 N N . LEU A 1 208 ? -12.226 -4.039 10.352 1.00 98.38 208 LEU A N 1
ATOM 1599 C CA . LEU A 1 208 ? -11.479 -4.793 11.353 1.00 98.38 208 LEU A CA 1
ATOM 1600 C C . LEU A 1 208 ? -12.392 -5.106 12.525 1.00 98.38 208 LEU A C 1
ATOM 1602 O O . LEU A 1 208 ? -13.009 -4.191 13.067 1.00 98.38 208 LEU A O 1
ATOM 1606 N N . VAL A 1 209 ? -12.460 -6.368 12.938 1.00 98.19 209 VAL A N 1
ATOM 1607 C CA . VAL A 1 209 ? -13.201 -6.765 14.143 1.00 98.19 209 VAL A CA 1
ATOM 1608 C C . VAL A 1 209 ? -12.210 -7.306 15.158 1.00 98.19 209 VAL A C 1
ATOM 1610 O O . VAL A 1 209 ? -11.496 -8.273 14.894 1.00 98.19 209 VAL A O 1
ATOM 1613 N N . VAL A 1 210 ? -12.165 -6.651 16.315 1.00 98.00 210 VAL A N 1
ATOM 1614 C CA . VAL A 1 210 ? -11.253 -6.966 17.412 1.00 98.00 210 VAL A CA 1
ATOM 1615 C C . VAL A 1 210 ? -12.059 -7.522 18.577 1.00 98.00 210 VAL A C 1
ATOM 1617 O O . VAL A 1 210 ? -12.925 -6.835 19.121 1.00 98.00 210 VAL A O 1
ATOM 1620 N N . LYS A 1 211 ? -11.771 -8.760 18.975 1.00 97.19 211 LYS A N 1
ATOM 1621 C CA . LYS A 1 211 ? -12.232 -9.351 20.231 1.00 97.19 211 LYS A CA 1
ATOM 1622 C C . LYS A 1 211 ? -11.242 -8.996 21.336 1.00 97.19 211 LYS A C 1
ATOM 1624 O O . LYS A 1 211 ? -10.051 -9.285 21.223 1.00 97.19 211 LYS A O 1
ATOM 1629 N N . ILE A 1 212 ? -11.759 -8.402 22.404 1.00 96.06 212 ILE A N 1
ATOM 1630 C CA . IL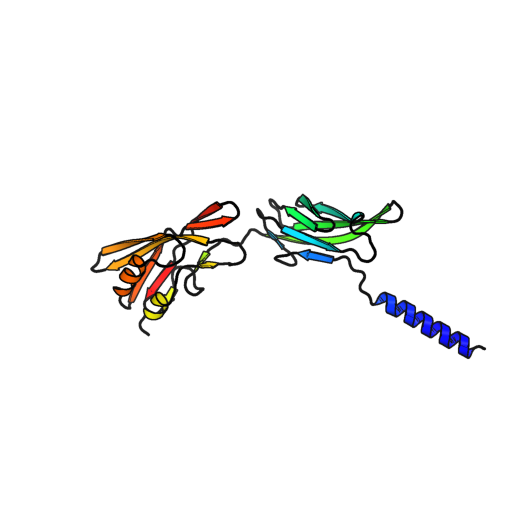E A 1 212 ? -10.977 -8.047 23.584 1.00 96.06 212 ILE A CA 1
ATOM 1631 C C . ILE A 1 212 ? -10.887 -9.268 24.489 1.00 96.06 212 ILE A C 1
ATOM 1633 O O . ILE A 1 212 ? -11.909 -9.868 24.825 1.00 96.06 212 ILE A O 1
ATOM 1637 N N . VAL A 1 213 ? -9.675 -9.631 24.890 1.00 95.50 213 VAL A N 1
ATOM 1638 C CA . VAL A 1 213 ? -9.416 -10.716 25.848 1.00 95.50 213 VAL A CA 1
ATOM 1639 C C . VAL A 1 213 ? -8.775 -10.179 27.123 1.00 95.50 213 VAL A C 1
ATOM 1641 O O . VAL A 1 213 ? -8.252 -9.060 27.147 1.00 95.50 213 VAL A O 1
ATOM 1644 N N . GLU A 1 214 ? -8.868 -10.965 28.191 1.00 87.62 214 GLU A N 1
ATOM 1645 C CA . GLU A 1 214 ? -8.074 -10.739 29.400 1.00 87.62 214 GLU A CA 1
ATOM 1646 C C . GLU A 1 214 ? -6.597 -11.027 29.108 1.00 87.62 214 GLU A C 1
ATOM 1648 O O . GLU A 1 214 ? -6.272 -11.677 28.109 1.00 87.62 214 GLU A O 1
ATOM 1653 N N . LYS A 1 215 ? -5.715 -10.446 29.922 1.00 71.06 215 LYS A N 1
ATOM 1654 C CA . LYS A 1 215 ? -4.273 -10.672 29.820 1.00 71.06 215 LYS A CA 1
ATOM 1655 C C . LYS A 1 215 ? -3.918 -12.053 30.354 1.00 71.06 215 LYS A C 1
ATOM 1657 O O . LYS A 1 215 ? -4.518 -12.431 31.380 1.00 71.06 215 LYS A O 1
#

Secondary structure (DSSP, 8-state):
-HHHHHHHHHHHHHHHHHHTTS----EEEESS-TTEEETTS-EEEEEE-TTS-GGGEEEEEESSEEEEEETTEEEEE--SSSEEEEEEEEEETTEEEEEEEEEEEEEPPPPPEEEBTTB-SS-EEEEHHHHHT--B-EEESGGG--EEEEEEEEEEETTEEEEEEEESSBPPHHHHHHHHT--TT-EEEEEEEEEE-GGG-EEEEPPEEEEEE--

Radius of gyration: 28.48 Å; chains: 1; bounding box: 92×34×67 Å